Protein AF-A0A538M9L5-F1 (afdb_monomer)

Mean predicted aligned error: 13.74 Å

Structure (mmCIF, N/CA/C/O backbone):
data_AF-A0A538M9L5-F1
#
_entry.id   AF-A0A538M9L5-F1
#
loop_
_atom_site.group_PDB
_atom_site.id
_atom_site.type_symbol
_atom_site.label_atom_id
_atom_site.label_alt_id
_atom_site.label_comp_id
_atom_site.label_asym_id
_atom_site.label_entity_id
_atom_site.label_seq_id
_atom_site.pdbx_PDB_ins_code
_atom_site.Cartn_x
_atom_site.Cartn_y
_atom_site.Cartn_z
_atom_site.occupancy
_atom_site.B_iso_or_equiv
_atom_site.auth_seq_id
_atom_site.auth_comp_id
_atom_site.auth_asym_id
_atom_site.auth_atom_id
_atom_site.pdbx_PDB_model_num
ATOM 1 N N . MET A 1 1 ? -59.621 39.562 -55.443 1.00 39.91 1 MET A 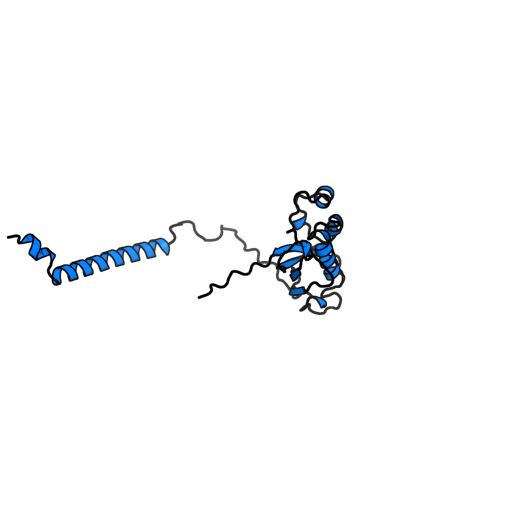N 1
ATOM 2 C CA . MET A 1 1 ? -58.432 39.879 -54.616 1.00 39.91 1 MET A CA 1
ATOM 3 C C . MET A 1 1 ? -58.690 39.342 -53.213 1.00 39.91 1 MET A C 1
ATOM 5 O O . MET A 1 1 ? -59.770 39.562 -52.684 1.00 39.91 1 MET A O 1
ATOM 9 N N . ASN A 1 2 ? -57.783 38.500 -52.718 1.00 43.22 2 ASN A N 1
ATOM 10 C CA . ASN A 1 2 ? -58.066 37.367 -51.827 1.00 43.22 2 ASN A CA 1
ATOM 11 C C . ASN A 1 2 ? -58.329 37.750 -50.356 1.00 43.22 2 ASN A C 1
ATOM 13 O O . ASN A 1 2 ? -57.394 37.978 -49.594 1.00 43.22 2 ASN A O 1
ATOM 17 N N . SER A 1 3 ? -59.592 37.694 -49.928 1.00 52.56 3 SER A N 1
ATOM 18 C CA . SER A 1 3 ? -60.051 37.888 -48.537 1.00 52.56 3 SER A CA 1
ATOM 19 C C . SER A 1 3 ? -59.515 36.849 -47.536 1.00 52.56 3 SER A C 1
ATOM 21 O O . SER A 1 3 ? -59.530 37.084 -46.331 1.00 52.56 3 SER A O 1
ATOM 23 N N . ILE A 1 4 ? -58.978 35.728 -48.025 1.00 50.16 4 ILE A N 1
ATOM 24 C CA . ILE A 1 4 ? -58.345 34.679 -47.209 1.00 50.16 4 ILE A CA 1
ATOM 25 C C . ILE A 1 4 ? -56.914 35.079 -46.791 1.00 50.16 4 ILE A C 1
ATOM 27 O O . ILE A 1 4 ? -56.458 34.706 -45.714 1.00 50.16 4 ILE A O 1
ATOM 31 N N . GLN A 1 5 ? -56.215 35.901 -47.586 1.00 46.88 5 GLN A N 1
ATOM 32 C CA . GLN A 1 5 ? -54.841 36.335 -47.282 1.00 46.88 5 GLN A CA 1
ATOM 33 C C . GLN A 1 5 ? -54.796 37.460 -46.231 1.00 46.88 5 GLN A C 1
ATOM 35 O O . GLN A 1 5 ? -53.840 37.545 -45.467 1.00 46.88 5 GLN A O 1
ATOM 40 N N . THR A 1 6 ? -55.853 38.273 -46.119 1.00 49.53 6 THR A N 1
ATOM 41 C CA . THR A 1 6 ? -55.953 39.365 -45.129 1.00 49.53 6 THR A CA 1
ATOM 42 C C . THR A 1 6 ? -56.366 38.879 -43.731 1.00 49.53 6 THR A C 1
ATOM 44 O O . THR A 1 6 ? -56.052 39.527 -42.734 1.00 49.53 6 THR A O 1
ATOM 47 N N . ALA A 1 7 ? -57.021 37.716 -43.621 1.00 52.19 7 ALA A N 1
ATOM 48 C CA . ALA A 1 7 ? -57.392 37.125 -42.330 1.00 52.19 7 ALA A CA 1
ATOM 49 C C . ALA A 1 7 ? -56.182 36.542 -41.567 1.00 52.19 7 ALA A C 1
ATOM 51 O O . ALA A 1 7 ? -56.168 36.542 -40.336 1.00 52.19 7 ALA A O 1
ATOM 52 N N . LEU A 1 8 ? -55.145 36.104 -42.291 1.00 51.25 8 LEU A N 1
ATOM 53 C CA . LEU A 1 8 ? -53.973 35.409 -41.744 1.00 51.25 8 LEU A CA 1
ATOM 54 C C . LEU A 1 8 ? -52.825 36.341 -41.306 1.00 51.25 8 LEU A C 1
ATOM 56 O O . LEU A 1 8 ? -51.879 35.870 -40.684 1.00 51.25 8 LEU A O 1
ATOM 60 N N . SER A 1 9 ? -52.897 37.653 -41.574 1.00 55.31 9 SER A N 1
ATOM 61 C CA . SER A 1 9 ? -51.816 38.609 -41.259 1.00 55.31 9 SER A CA 1
ATOM 62 C C . SER A 1 9 ? -52.185 39.682 -40.223 1.00 55.31 9 SER A C 1
ATOM 64 O O . SER A 1 9 ? -51.473 40.678 -40.084 1.00 55.31 9 SER A O 1
ATOM 66 N N . SER A 1 10 ? -53.294 39.531 -39.488 1.00 54.88 10 SER A N 1
ATOM 67 C CA . SER A 1 10 ? -53.697 40.526 -38.483 1.00 54.88 10 SER A CA 1
ATOM 68 C C . SER A 1 10 ? -52.956 40.337 -37.149 1.00 54.88 10 SER A C 1
ATOM 70 O O . SER A 1 10 ? -52.813 39.224 -36.641 1.00 54.88 10 SER A O 1
ATOM 72 N N . ALA A 1 11 ? -52.531 41.438 -36.518 1.00 53.69 11 ALA A N 1
ATOM 73 C CA . ALA A 1 11 ? -51.832 41.413 -35.224 1.00 53.69 11 ALA A CA 1
ATOM 74 C C . ALA A 1 11 ? -52.648 40.741 -34.098 1.00 53.69 11 ALA A C 1
ATOM 76 O O . ALA A 1 11 ? -52.085 40.198 -33.147 1.00 53.69 11 ALA A O 1
ATOM 77 N N . ARG A 1 12 ? -53.983 40.746 -34.212 1.00 55.09 12 ARG A N 1
ATOM 78 C CA . ARG A 1 12 ? -54.888 40.051 -33.284 1.00 55.09 12 ARG A CA 1
ATOM 79 C C . ARG A 1 12 ? -54.869 38.537 -33.504 1.00 55.09 12 ARG A C 1
ATOM 81 O O . ARG A 1 12 ? -54.823 37.801 -32.525 1.00 55.09 12 ARG A O 1
ATOM 88 N N . PHE A 1 13 ? -54.816 38.080 -34.756 1.00 56.75 13 PHE A N 1
ATOM 89 C CA . PHE A 1 13 ? -54.683 36.660 -35.086 1.00 56.75 13 PHE A CA 1
ATOM 90 C C . PHE A 1 13 ? -53.323 36.098 -34.642 1.00 56.75 13 PHE A C 1
ATOM 92 O O . PHE A 1 13 ? -53.292 35.055 -33.995 1.00 56.75 13 PHE A O 1
ATOM 99 N N . ASN A 1 14 ? -52.221 36.835 -34.841 1.00 53.56 14 ASN A N 1
ATOM 100 C CA . ASN A 1 14 ? -50.903 36.437 -34.321 1.00 53.56 14 ASN A CA 1
ATOM 101 C C . ASN A 1 14 ? -50.851 36.378 -32.784 1.00 53.56 14 ASN A C 1
ATOM 103 O O . ASN A 1 14 ? -50.217 35.481 -32.238 1.00 53.56 14 ASN A O 1
ATOM 107 N N . ARG A 1 15 ? -51.540 37.278 -32.063 1.00 58.50 15 ARG A N 1
ATOM 108 C CA . ARG A 1 15 ? -51.641 37.200 -30.590 1.00 58.50 15 ARG A CA 1
ATOM 109 C C . ARG A 1 15 ? -52.462 36.003 -30.114 1.00 58.50 15 ARG A C 1
ATOM 111 O O . ARG A 1 15 ? -52.088 35.388 -29.121 1.00 58.50 15 ARG A O 1
ATOM 118 N N . ILE A 1 16 ? -53.543 35.657 -30.811 1.00 63.34 16 ILE A N 1
ATOM 119 C CA . ILE A 1 16 ? -54.356 34.476 -30.483 1.00 63.34 16 ILE A CA 1
ATOM 120 C C . ILE A 1 16 ? -53.581 33.190 -30.797 1.00 63.34 16 ILE A C 1
ATOM 122 O O . ILE A 1 16 ? -53.568 32.283 -29.972 1.00 63.34 16 ILE A O 1
ATOM 126 N N . MET A 1 17 ? -52.875 33.131 -31.930 1.00 61.00 17 MET A N 1
ATOM 127 C CA . MET A 1 17 ? -52.011 32.000 -32.287 1.00 61.00 17 MET A CA 1
ATOM 128 C C . MET A 1 17 ? -50.839 31.835 -31.312 1.00 61.00 17 MET A C 1
ATOM 130 O O . MET A 1 17 ? -50.558 30.715 -30.895 1.00 61.00 17 MET A O 1
ATOM 134 N N . LEU A 1 18 ? -50.210 32.930 -30.868 1.00 64.12 18 LEU A N 1
ATOM 135 C CA . LEU A 1 18 ? -49.209 32.891 -29.795 1.00 64.12 18 LEU A CA 1
ATOM 136 C C . LEU A 1 18 ? -49.814 32.425 -28.465 1.00 64.12 18 LEU A C 1
ATOM 138 O O . LEU A 1 18 ? -49.217 31.591 -27.793 1.00 64.12 18 LEU A O 1
ATOM 142 N N . GLY A 1 19 ? -51.003 32.912 -28.098 1.00 58.97 19 GLY A N 1
ATOM 143 C CA . GLY A 1 19 ? -51.693 32.497 -26.873 1.00 58.97 19 GLY A CA 1
ATOM 144 C C . GLY A 1 19 ? -52.049 31.008 -26.867 1.00 58.97 19 GLY A C 1
ATOM 145 O O . GLY A 1 19 ? -51.786 30.316 -25.884 1.00 58.97 19 GLY A O 1
ATOM 146 N N . LEU A 1 20 ? -52.578 30.494 -27.981 1.00 66.69 20 LEU A N 1
ATOM 147 C CA . LEU A 1 20 ? -52.865 29.068 -28.160 1.00 66.69 20 LEU A CA 1
ATOM 148 C C . LEU A 1 20 ? -51.581 28.231 -28.171 1.00 66.69 20 LEU A C 1
ATOM 150 O O . LEU A 1 20 ? -51.532 27.191 -27.520 1.00 66.69 20 LEU A O 1
ATOM 154 N N . GLY A 1 21 ? -50.527 28.705 -28.841 1.00 62.81 21 GLY A N 1
ATOM 155 C CA . GLY A 1 21 ? -49.216 28.056 -28.843 1.00 62.81 21 GLY A CA 1
ATOM 156 C C . GLY A 1 21 ? -48.620 27.928 -27.439 1.00 62.81 21 GLY A C 1
ATOM 157 O O . GLY A 1 21 ? -48.196 26.841 -27.056 1.00 62.81 21 GLY A O 1
ATOM 158 N N . VAL A 1 22 ? -48.653 28.999 -26.637 1.00 69.25 22 VAL A N 1
ATOM 159 C CA . VAL A 1 22 ? -48.179 28.982 -25.240 1.00 69.25 22 VAL A CA 1
ATOM 160 C C . VAL A 1 22 ? -49.005 28.024 -24.381 1.00 69.25 22 VAL A C 1
ATOM 162 O O . VAL A 1 22 ? -48.431 27.287 -23.584 1.00 69.25 22 VAL A O 1
ATOM 165 N N . LEU A 1 23 ? -50.328 27.974 -24.564 1.00 73.38 23 LEU A N 1
ATOM 166 C CA . LEU A 1 23 ? -51.198 27.045 -23.834 1.00 73.38 23 LEU A CA 1
ATOM 167 C C . LEU A 1 23 ? -50.888 25.577 -24.151 1.00 73.38 23 LEU A C 1
ATOM 169 O O . LEU A 1 23 ? -50.768 24.766 -23.234 1.00 73.38 23 LEU A O 1
ATOM 173 N N . VAL A 1 24 ? -50.716 25.238 -25.432 1.00 76.81 24 VAL A N 1
ATOM 174 C CA . VAL A 1 24 ? -50.370 23.870 -25.854 1.00 76.81 24 VAL A CA 1
ATOM 175 C C . VAL A 1 24 ? -48.986 23.477 -25.336 1.00 76.81 24 VAL A C 1
ATOM 177 O O . VAL A 1 24 ? -48.808 22.361 -24.850 1.00 76.81 24 VAL A O 1
ATOM 180 N N . LEU A 1 25 ? -48.017 24.394 -25.376 1.00 74.88 25 LEU A N 1
ATOM 181 C CA . LEU A 1 25 ? -46.660 24.146 -24.888 1.00 74.88 25 LEU A CA 1
ATOM 182 C C . LEU A 1 25 ? -46.635 24.005 -23.357 1.00 74.88 25 LEU A C 1
ATOM 184 O O . LEU A 1 25 ? -45.977 23.103 -22.848 1.00 74.88 25 LEU A O 1
ATOM 188 N N . ALA A 1 26 ? -47.407 24.811 -22.623 1.00 70.44 26 ALA A N 1
ATOM 189 C CA . ALA A 1 26 ? -47.550 24.690 -21.172 1.00 70.44 26 ALA A CA 1
ATOM 190 C C . ALA A 1 26 ? -48.230 23.374 -20.766 1.00 70.44 26 ALA A C 1
ATOM 192 O O . ALA A 1 26 ? -47.758 22.706 -19.848 1.00 70.44 26 ALA A O 1
ATOM 193 N N . ALA A 1 27 ? -49.284 22.956 -21.473 1.00 70.06 27 ALA A N 1
ATOM 194 C CA . ALA A 1 27 ? -49.922 21.659 -21.247 1.00 70.06 27 ALA A CA 1
ATOM 195 C C . ALA A 1 27 ? -48.961 20.499 -21.566 1.00 70.06 27 ALA A C 1
ATOM 197 O O . ALA A 1 27 ? -48.813 19.578 -20.764 1.00 70.06 27 ALA A O 1
ATOM 198 N N . GLY A 1 28 ? -48.238 20.574 -22.688 1.00 70.88 28 GLY A N 1
ATOM 199 C CA . GLY A 1 28 ? -47.202 19.608 -23.057 1.00 70.88 28 GLY A CA 1
ATOM 200 C C . GLY A 1 28 ? -46.084 19.517 -22.014 1.00 70.88 28 GLY A C 1
ATOM 201 O O . GLY A 1 28 ? -45.773 18.427 -21.542 1.00 70.88 28 GLY A O 1
ATOM 202 N N . ALA A 1 29 ? -45.539 20.651 -21.576 1.00 69.31 29 ALA A N 1
ATOM 203 C CA . ALA A 1 29 ? -44.516 20.710 -20.536 1.00 69.31 29 ALA A CA 1
ATOM 204 C C . ALA A 1 29 ? -45.029 20.172 -19.192 1.00 69.31 29 ALA A C 1
ATOM 206 O O . ALA A 1 29 ? -44.323 19.409 -18.542 1.00 69.31 29 ALA A O 1
ATOM 207 N N . LEU A 1 30 ? -46.267 20.490 -18.799 1.00 67.12 30 LEU A N 1
ATOM 208 C CA . LEU A 1 30 ? -46.865 19.972 -17.569 1.00 67.12 30 LEU A CA 1
ATOM 209 C C . LEU A 1 30 ? -47.046 18.450 -17.634 1.00 67.12 30 LEU A C 1
ATOM 211 O O . LEU A 1 30 ? -46.687 17.756 -16.688 1.00 67.12 30 LEU A O 1
ATOM 215 N N . THR A 1 31 ? -47.532 17.909 -18.757 1.00 66.31 31 THR A N 1
ATOM 216 C CA . THR A 1 31 ? -47.649 16.448 -18.935 1.00 66.31 31 THR A CA 1
ATOM 217 C C . THR A 1 31 ? -46.290 15.750 -18.944 1.00 66.31 31 THR A C 1
ATOM 219 O O . THR A 1 31 ? -46.159 14.672 -18.366 1.00 66.31 31 THR A O 1
ATOM 222 N N . LEU A 1 32 ? -45.264 16.366 -19.539 1.00 67.25 32 LEU A N 1
ATOM 223 C CA . LEU A 1 32 ? -43.899 15.846 -19.545 1.00 67.25 32 LEU A CA 1
ATOM 224 C C . LEU A 1 32 ? -43.277 15.881 -18.140 1.00 67.25 32 LEU A C 1
ATOM 226 O O . LEU A 1 32 ? -42.695 14.887 -17.718 1.00 67.25 32 LEU A O 1
ATOM 230 N N . ILE A 1 33 ? -43.451 16.976 -17.391 1.00 64.44 33 ILE A N 1
ATOM 231 C CA . ILE A 1 33 ? -43.005 17.088 -15.994 1.00 64.44 33 ILE A CA 1
ATOM 232 C C . ILE A 1 33 ? -43.711 16.040 -15.132 1.00 64.44 33 ILE A C 1
ATOM 234 O O . ILE A 1 33 ? -43.046 15.347 -14.372 1.00 64.44 33 ILE A O 1
ATOM 238 N N . LEU A 1 34 ? -45.025 15.857 -15.286 1.00 64.94 34 LEU A N 1
ATOM 239 C CA . LEU A 1 34 ? -45.774 14.844 -14.538 1.00 64.94 34 LEU A CA 1
ATOM 240 C C . LEU A 1 34 ? -45.336 13.410 -14.890 1.00 64.94 34 LEU A C 1
ATOM 242 O O . LEU A 1 34 ? -45.284 12.573 -13.996 1.00 64.94 34 LEU A O 1
ATOM 246 N N . LYS A 1 35 ? -44.953 13.127 -16.145 1.00 63.69 35 LYS A N 1
ATOM 247 C CA . LYS A 1 35 ? -44.413 11.815 -16.558 1.00 63.69 35 LYS A CA 1
ATOM 248 C C . LYS A 1 35 ? -42.962 11.561 -16.140 1.00 63.69 35 LYS A C 1
ATOM 250 O O . LYS A 1 35 ? -42.593 10.408 -15.959 1.00 63.69 35 LYS A O 1
ATOM 255 N N . ILE A 1 36 ? -42.127 12.597 -16.056 1.00 62.34 36 ILE A N 1
ATOM 256 C CA . ILE A 1 36 ? -40.709 12.459 -15.678 1.00 62.34 36 ILE A CA 1
ATOM 257 C C . ILE A 1 36 ? -40.546 12.489 -14.153 1.00 62.34 36 ILE A C 1
ATOM 259 O O . ILE A 1 36 ? -39.724 11.754 -13.616 1.00 62.34 36 ILE A O 1
ATOM 263 N N . ALA A 1 37 ? -41.329 13.309 -13.445 1.00 59.69 37 ALA A N 1
ATOM 264 C CA . ALA A 1 37 ? -41.317 13.372 -11.983 1.00 59.69 37 ALA A CA 1
ATOM 265 C C . ALA A 1 37 ? -42.142 12.243 -11.340 1.00 59.69 37 ALA A C 1
ATOM 267 O O . ALA A 1 37 ? -41.795 11.767 -10.262 1.00 59.69 37 ALA A O 1
ATOM 268 N N . GLY A 1 38 ? -43.213 11.792 -12.001 1.00 54.09 38 GLY A N 1
ATOM 269 C CA . GLY A 1 38 ? -43.954 10.591 -11.630 1.00 54.09 38 GLY A CA 1
ATOM 270 C C . GLY A 1 38 ? -43.363 9.377 -12.333 1.00 54.09 38 GLY A C 1
ATOM 271 O O . GLY A 1 38 ? -43.852 8.991 -13.391 1.00 54.09 38 GLY A O 1
ATOM 272 N N . GLY A 1 39 ? -42.293 8.805 -11.773 1.00 50.72 39 GLY A N 1
ATOM 273 C CA . GLY A 1 39 ? -41.717 7.551 -12.263 1.00 50.72 39 GLY A CA 1
ATOM 274 C C . GLY A 1 39 ? -42.812 6.507 -12.511 1.00 50.72 39 GLY A C 1
ATOM 275 O O . GLY A 1 39 ? -43.626 6.234 -11.636 1.00 50.72 39 GLY A O 1
ATOM 276 N N . ASN A 1 40 ? -42.853 5.950 -13.722 1.00 54.97 40 ASN A N 1
ATOM 277 C CA . ASN A 1 40 ? -43.876 4.995 -14.167 1.00 54.97 40 ASN A CA 1
ATOM 278 C C . ASN A 1 40 ? -43.608 3.554 -13.684 1.00 54.97 40 ASN A C 1
ATOM 280 O O . ASN A 1 40 ? -44.126 2.592 -14.251 1.00 54.97 40 ASN A O 1
ATOM 284 N N . ASP A 1 41 ? -42.812 3.399 -12.634 1.00 56.44 41 ASP A N 1
ATOM 285 C CA . ASP A 1 41 ? -42.559 2.106 -12.025 1.00 56.44 41 ASP A CA 1
ATOM 286 C C . ASP A 1 41 ? -43.530 1.947 -10.854 1.00 56.44 41 ASP A C 1
ATOM 288 O O . ASP A 1 41 ? -43.290 2.407 -9.743 1.00 56.44 41 ASP A O 1
ATOM 292 N N . ASN A 1 42 ? -44.647 1.257 -11.105 1.00 54.03 42 ASN A N 1
ATOM 293 C CA . ASN A 1 42 ? -45.576 0.775 -10.069 1.00 54.03 42 ASN A CA 1
ATOM 294 C C . ASN A 1 42 ? -44.959 -0.331 -9.188 1.00 54.03 42 ASN A C 1
ATOM 296 O O . ASN A 1 42 ? -45.672 -1.060 -8.499 1.00 54.03 42 ASN A O 1
ATOM 300 N N . THR A 1 43 ? -43.641 -0.510 -9.233 1.00 55.47 43 THR A N 1
ATOM 301 C CA . THR A 1 43 ? -42.931 -1.323 -8.261 1.00 55.47 43 THR A CA 1
ATOM 302 C C . THR A 1 43 ? -42.704 -0.451 -7.044 1.00 55.47 43 THR A C 1
ATOM 304 O O . THR A 1 43 ? -41.955 0.523 -7.114 1.00 55.47 43 THR A O 1
ATOM 307 N N . ASP A 1 44 ? -43.351 -0.802 -5.938 1.00 53.31 44 ASP A N 1
ATOM 308 C CA . ASP A 1 44 ? -42.969 -0.330 -4.615 1.00 53.31 44 ASP A CA 1
ATOM 309 C C . ASP A 1 44 ? -41.432 -0.298 -4.513 1.00 53.31 44 ASP A C 1
ATOM 311 O O . ASP A 1 44 ? -40.782 -1.340 -4.475 1.00 53.31 44 ASP A O 1
ATOM 315 N N . VAL A 1 45 ? -40.836 0.898 -4.446 1.00 56.00 45 VAL A N 1
ATOM 316 C CA . VAL A 1 45 ? -39.423 1.088 -4.051 1.00 56.00 45 VAL A CA 1
ATOM 317 C C . VAL A 1 45 ? -39.215 0.802 -2.562 1.00 56.00 45 VAL A C 1
ATOM 319 O O . VAL A 1 45 ? -38.137 1.031 -2.011 1.00 56.00 45 VAL A O 1
ATOM 322 N N . ASN A 1 46 ? -40.248 0.282 -1.898 1.00 65.00 46 ASN A N 1
ATOM 323 C CA . ASN A 1 46 ? -40.117 -0.275 -0.576 1.00 65.00 46 ASN A CA 1
ATOM 324 C C . ASN A 1 46 ? -39.151 -1.463 -0.637 1.00 65.00 46 ASN A C 1
ATOM 326 O O . ASN A 1 46 ? -39.303 -2.349 -1.483 1.00 65.00 46 ASN A O 1
ATOM 330 N N . PRO A 1 47 ? -38.149 -1.496 0.256 1.00 66.06 47 PRO A N 1
ATOM 331 C CA . PRO A 1 47 ? -37.294 -2.657 0.392 1.00 66.06 47 PRO A CA 1
ATOM 332 C C . PRO A 1 47 ? -38.148 -3.915 0.551 1.00 66.06 47 PRO A C 1
ATOM 334 O O . PRO A 1 47 ? -39.172 -3.879 1.238 1.00 66.06 47 PRO A O 1
ATOM 337 N N . SER A 1 48 ? -37.725 -5.019 -0.070 1.00 73.69 48 SER A N 1
ATOM 338 C CA . SER A 1 48 ? -38.442 -6.292 0.015 1.00 73.69 48 SER A CA 1
ATOM 339 C C . SER A 1 48 ? -38.830 -6.598 1.466 1.00 73.69 48 SER A C 1
ATOM 341 O O . SER A 1 48 ? -37.992 -6.406 2.353 1.00 73.69 48 SER A O 1
ATOM 343 N N . PRO A 1 49 ? -40.053 -7.086 1.743 1.00 70.06 49 PRO A N 1
ATOM 344 C CA . PRO A 1 49 ? -40.436 -7.511 3.085 1.00 70.06 49 PRO A CA 1
ATOM 345 C C . PRO A 1 49 ? -39.364 -8.436 3.685 1.00 70.06 49 PRO A C 1
ATOM 347 O O . PRO A 1 49 ? -39.032 -9.466 3.102 1.00 70.06 49 PRO A O 1
ATOM 350 N N . GLY A 1 50 ? -38.774 -8.033 4.816 1.00 72.12 50 GLY A N 1
ATOM 351 C CA . GLY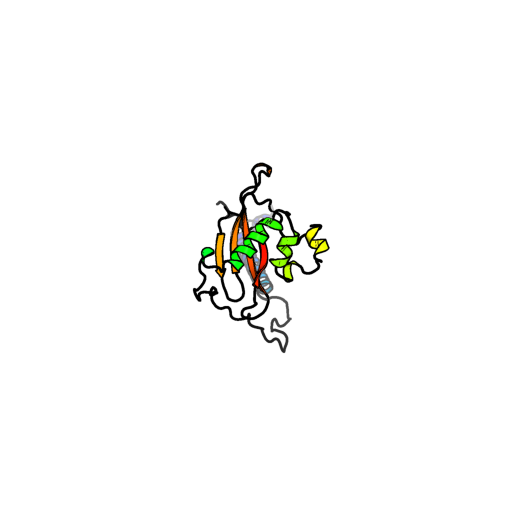 A 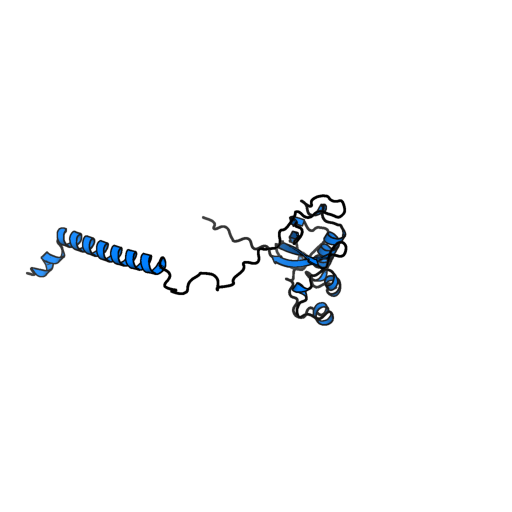1 50 ? -37.630 -8.723 5.432 1.00 72.12 50 GLY A CA 1
ATOM 352 C C . GLY A 1 50 ? -36.248 -8.134 5.115 1.00 72.12 50 GLY A C 1
ATOM 353 O O . GLY A 1 50 ? -35.248 -8.655 5.609 1.00 72.12 50 GLY A O 1
ATOM 354 N N . PHE A 1 51 ? -36.158 -7.043 4.348 1.00 74.81 51 PHE A N 1
ATOM 355 C CA . PHE A 1 51 ? -34.927 -6.269 4.213 1.00 74.81 51 PHE A CA 1
ATOM 356 C C . PHE A 1 51 ? -34.558 -5.652 5.561 1.00 74.81 51 PHE A C 1
ATOM 358 O O . PHE A 1 51 ? -35.197 -4.720 6.050 1.00 74.81 51 PHE A O 1
ATOM 365 N N . VAL A 1 52 ? -33.492 -6.177 6.153 1.00 74.56 52 VAL A N 1
ATOM 366 C CA . VAL A 1 52 ? -32.839 -5.575 7.308 1.00 74.56 52 VAL A CA 1
ATOM 367 C C . VAL A 1 52 ? -31.577 -4.895 6.781 1.00 74.56 52 VAL A C 1
ATOM 369 O O . VAL A 1 52 ? -30.663 -5.605 6.354 1.00 74.56 52 VAL A O 1
ATOM 372 N N . PRO A 1 53 ? -31.497 -3.550 6.763 1.00 69.19 53 PRO A N 1
ATOM 373 C CA . PRO A 1 53 ? -30.282 -2.876 6.337 1.00 69.19 53 PRO A CA 1
ATOM 374 C C . PRO A 1 53 ? -29.143 -3.279 7.272 1.00 69.19 53 PRO A C 1
ATOM 376 O O . PRO A 1 53 ? -29.144 -2.964 8.463 1.00 69.19 53 PRO A O 1
ATOM 379 N N . THR A 1 54 ? -28.148 -3.979 6.738 1.00 68.88 54 THR A N 1
ATOM 380 C CA . THR A 1 54 ? -26.892 -4.187 7.451 1.00 68.88 54 THR A CA 1
ATOM 381 C C . THR A 1 54 ? -26.133 -2.874 7.433 1.00 68.88 54 THR A C 1
ATOM 383 O O . THR A 1 54 ? -25.554 -2.499 6.411 1.00 68.88 54 THR A O 1
ATOM 386 N N . LEU A 1 55 ? -26.168 -2.156 8.556 1.00 72.44 55 LEU A N 1
ATOM 387 C CA . LEU A 1 55 ? -25.363 -0.953 8.720 1.00 72.44 55 LEU A CA 1
ATOM 388 C C . LEU A 1 55 ? -23.879 -1.308 8.539 1.00 72.44 55 LEU A C 1
ATOM 390 O O . LEU A 1 55 ? -23.446 -2.373 8.998 1.00 72.44 55 LEU A O 1
ATOM 394 N N . PRO A 1 56 ? -23.091 -0.435 7.887 1.00 69.75 56 PRO A N 1
ATOM 395 C CA . PRO A 1 56 ? -21.656 -0.639 7.793 1.00 69.75 56 PRO A CA 1
ATOM 396 C C . PRO A 1 56 ? -21.067 -0.755 9.199 1.00 69.75 56 PRO A C 1
ATOM 398 O O . PRO A 1 56 ? -21.537 -0.125 10.152 1.00 69.75 56 PRO A O 1
ATOM 401 N N . GLN A 1 57 ? -20.032 -1.583 9.339 1.00 76.44 57 GLN A N 1
ATOM 402 C CA . GLN A 1 57 ? -19.344 -1.709 10.617 1.00 76.44 57 GLN A CA 1
ATOM 403 C C . GLN A 1 57 ? -18.825 -0.342 11.054 1.00 76.44 57 GLN A C 1
ATOM 405 O O . GLN A 1 57 ? -18.123 0.333 10.303 1.00 76.44 57 GLN A O 1
ATOM 410 N N . LYS A 1 58 ? -19.159 0.048 12.287 1.00 84.38 58 LYS A N 1
ATOM 411 C CA . LYS A 1 58 ? -18.690 1.300 12.871 1.00 84.38 58 LYS A CA 1
ATOM 412 C C . LYS A 1 58 ? -17.162 1.320 12.878 1.00 84.38 58 LYS A C 1
ATOM 414 O O . LYS A 1 58 ? -16.535 0.440 13.465 1.00 84.38 58 LYS A O 1
ATOM 419 N N . THR A 1 59 ? -16.584 2.332 12.249 1.00 89.06 59 THR A N 1
ATOM 420 C CA . THR A 1 59 ? -15.147 2.587 12.263 1.00 89.06 59 THR A CA 1
ATOM 421 C C . THR A 1 59 ? -14.758 3.415 13.482 1.00 89.06 59 THR A C 1
ATOM 423 O O . THR A 1 59 ? -15.533 4.232 13.990 1.00 89.06 5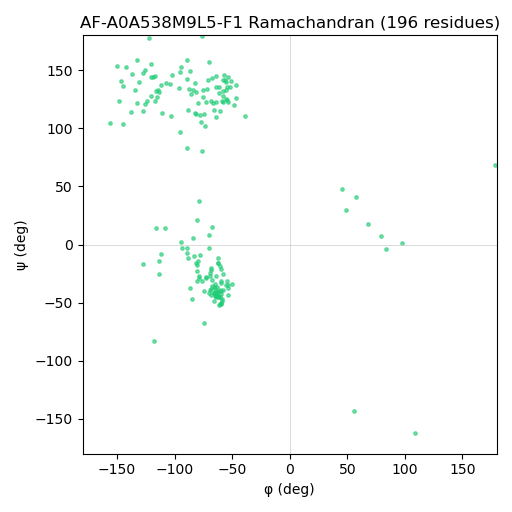9 THR A O 1
ATOM 426 N N . THR A 1 60 ? -13.541 3.209 13.976 1.00 93.69 60 THR A N 1
ATOM 427 C CA . THR A 1 60 ? -12.905 4.098 14.957 1.00 93.69 60 THR A CA 1
ATOM 428 C C . THR A 1 60 ? -11.599 4.644 14.390 1.00 93.69 60 THR A C 1
ATOM 430 O O . THR A 1 60 ? -11.015 4.006 13.516 1.00 93.69 60 THR A O 1
ATOM 433 N N . PRO A 1 61 ? -11.114 5.813 14.849 1.00 96.44 61 PRO A N 1
ATOM 434 C CA . PRO A 1 61 ? -9.804 6.307 14.440 1.00 96.44 61 PRO A CA 1
ATOM 435 C C . PRO A 1 61 ? -8.715 5.271 14.725 1.00 96.44 61 PRO A C 1
ATOM 437 O O . PRO A 1 61 ? -8.661 4.714 15.829 1.00 96.44 61 PRO A O 1
ATOM 440 N N . LEU A 1 62 ? -7.845 5.023 13.745 1.00 95.88 62 LEU A N 1
ATOM 441 C CA . LEU A 1 62 ? -6.753 4.072 13.911 1.00 95.88 62 LEU A CA 1
ATOM 442 C C . LEU A 1 62 ? -5.788 4.556 14.995 1.00 95.88 62 LEU A C 1
ATOM 444 O O . LEU A 1 62 ? -5.381 5.719 15.007 1.00 95.88 62 LEU A O 1
ATOM 448 N N . LYS A 1 63 ? -5.373 3.643 15.872 1.00 95.69 63 LYS A N 1
ATOM 449 C CA . LYS A 1 63 ? -4.264 3.852 16.803 1.00 95.69 63 LYS A CA 1
ATOM 450 C C . LYS A 1 63 ? -3.099 2.950 16.423 1.00 95.69 63 L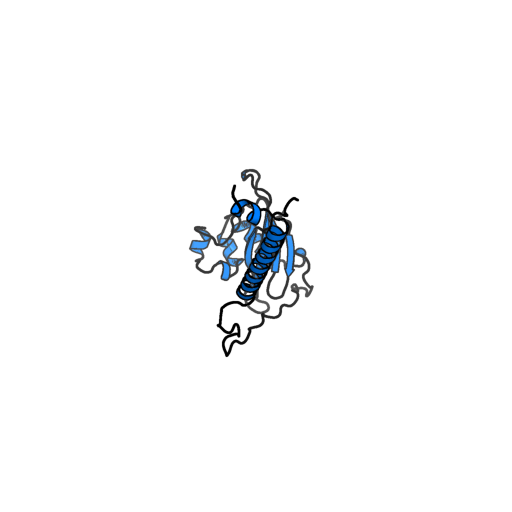YS A C 1
ATOM 452 O O . LYS A 1 63 ? -3.316 1.785 16.102 1.00 95.69 63 LYS A O 1
ATOM 457 N N . ASN A 1 64 ? -1.888 3.490 16.468 1.00 94.81 64 ASN A N 1
ATOM 458 C CA . ASN A 1 64 ? -0.668 2.716 16.252 1.00 94.81 64 ASN A CA 1
ATOM 459 C C . ASN A 1 64 ? -0.317 1.861 17.487 1.00 94.81 64 ASN A C 1
ATOM 461 O O . ASN A 1 64 ? -1.005 1.916 18.515 1.00 94.81 64 ASN A O 1
ATOM 465 N N . SER A 1 65 ? 0.776 1.099 17.426 1.00 92.81 65 SER A N 1
ATOM 466 C CA . SER A 1 65 ? 1.214 0.214 18.515 1.00 92.81 65 SER A CA 1
ATOM 467 C C . SER A 1 65 ? 1.553 0.942 19.823 1.00 92.81 65 SER A C 1
ATOM 469 O O . SER A 1 65 ? 1.661 0.304 20.867 1.00 92.81 65 SER A O 1
ATOM 471 N N . GLN A 1 66 ? 1.734 2.264 19.779 1.00 94.44 66 GLN A N 1
ATOM 472 C CA . GLN A 1 66 ? 1.986 3.125 20.938 1.00 94.44 66 GLN A CA 1
ATOM 473 C C . GLN A 1 66 ? 0.697 3.760 21.490 1.00 94.44 66 GLN A C 1
ATOM 475 O O . GLN A 1 66 ? 0.747 4.549 22.429 1.00 94.44 66 GLN A O 1
ATOM 480 N N . GLY A 1 67 ? -0.466 3.447 20.910 1.00 94.69 67 GLY A N 1
ATOM 481 C CA . GLY A 1 67 ? -1.758 4.006 21.309 1.00 94.69 67 GLY A CA 1
ATOM 482 C C . GLY A 1 67 ? -2.035 5.415 20.774 1.00 94.69 67 GLY A C 1
ATOM 483 O O . GLY A 1 67 ? -3.054 6.008 21.142 1.00 94.69 67 GLY A O 1
ATOM 484 N N . ILE A 1 68 ? -1.174 5.945 19.899 1.00 96.25 68 ILE A N 1
ATOM 485 C CA . ILE A 1 68 ? -1.327 7.271 19.292 1.00 96.25 68 ILE A CA 1
ATOM 486 C C . ILE A 1 68 ? -2.306 7.171 18.124 1.00 96.25 68 ILE A C 1
ATOM 488 O O . ILE A 1 68 ? -2.161 6.304 17.263 1.00 96.25 68 ILE A O 1
ATOM 492 N N . THR A 1 69 ? -3.285 8.077 18.075 1.00 97.50 69 THR A N 1
ATOM 493 C CA . THR A 1 69 ? -4.181 8.198 16.920 1.00 97.50 69 THR A CA 1
ATOM 494 C C . THR A 1 69 ? -3.391 8.621 15.686 1.00 97.50 69 THR A C 1
ATOM 496 O O . THR A 1 69 ? -2.766 9.682 15.686 1.00 97.50 69 THR A O 1
ATOM 499 N N . VAL A 1 70 ? -3.455 7.812 14.633 1.00 97.56 70 VAL A N 1
ATOM 500 C CA . VAL A 1 70 ? -2.763 8.059 13.367 1.00 97.56 70 VAL A CA 1
ATOM 501 C C . VAL A 1 70 ? -3.461 9.191 12.617 1.00 97.56 70 VAL A C 1
ATOM 503 O O . VAL A 1 70 ? -4.653 9.121 12.330 1.00 97.56 70 VAL A O 1
ATOM 506 N N . ARG A 1 71 ? -2.706 10.241 12.300 1.00 96.81 71 ARG A N 1
ATOM 507 C CA . ARG A 1 71 ? -3.139 11.411 11.518 1.00 96.81 71 ARG A CA 1
ATOM 508 C C . ARG A 1 71 ? -2.222 11.713 10.340 1.00 96.81 71 ARG A C 1
ATOM 510 O O . ARG A 1 71 ? -2.605 12.453 9.446 1.00 96.81 71 ARG A O 1
ATOM 517 N N . THR A 1 72 ? -1.012 11.164 10.339 1.00 97.12 72 THR A N 1
ATOM 518 C CA . THR A 1 72 ? -0.055 11.301 9.240 1.00 97.12 72 THR A CA 1
ATOM 519 C C . THR A 1 72 ? 0.532 9.947 8.879 1.00 97.12 72 THR A C 1
ATOM 521 O O . THR A 1 72 ? 0.552 9.027 9.700 1.00 97.12 72 THR A O 1
ATOM 524 N N . PHE A 1 73 ? 1.059 9.832 7.657 1.00 96.44 73 PHE A N 1
ATOM 525 C CA . PHE A 1 73 ? 1.733 8.618 7.200 1.00 96.44 73 PHE A CA 1
ATOM 526 C C . PHE A 1 73 ? 2.849 8.186 8.161 1.00 96.44 73 PHE A C 1
ATOM 528 O O . PHE A 1 73 ? 3.011 6.999 8.431 1.00 96.44 73 PHE A O 1
ATOM 535 N N . GLU A 1 74 ? 3.583 9.138 8.744 1.00 95.88 74 GLU A N 1
ATOM 536 C CA . GLU A 1 74 ? 4.714 8.798 9.605 1.00 95.88 74 GLU A CA 1
ATOM 537 C C . GLU A 1 74 ? 4.340 8.149 10.928 1.00 95.88 74 GLU A C 1
ATOM 539 O O . GLU A 1 74 ? 5.143 7.384 11.467 1.00 95.88 74 GLU A O 1
ATOM 544 N N . GLN A 1 75 ? 3.119 8.392 11.399 1.00 97.50 75 GLN A N 1
ATOM 545 C CA . GLN A 1 75 ? 2.582 7.806 12.623 1.00 97.50 75 GLN A CA 1
ATOM 546 C C . GLN A 1 75 ? 2.112 6.356 12.442 1.00 97.50 75 GLN A C 1
ATOM 548 O O . GLN A 1 75 ? 1.806 5.700 13.441 1.00 97.50 75 GLN A O 1
ATOM 553 N N . LEU A 1 76 ? 2.060 5.849 11.204 1.00 97.19 76 LEU A N 1
ATOM 554 C CA . LEU A 1 76 ? 1.776 4.443 10.929 1.00 97.19 76 LEU A CA 1
ATOM 555 C C . LEU A 1 76 ? 2.867 3.537 11.496 1.00 97.19 76 LEU A C 1
ATOM 557 O O . LEU A 1 76 ? 4.061 3.854 11.443 1.00 97.19 76 LEU A O 1
ATOM 561 N N . ASP A 1 77 ? 2.452 2.356 11.957 1.00 96.62 77 ASP A N 1
ATOM 562 C CA . ASP A 1 77 ? 3.383 1.351 12.450 1.00 96.62 77 ASP A CA 1
ATOM 563 C C . ASP A 1 77 ? 4.430 0.995 11.377 1.00 96.62 77 ASP A C 1
ATOM 565 O O . ASP A 1 77 ? 4.092 0.864 10.191 1.00 96.62 77 ASP A O 1
ATOM 569 N N . PRO A 1 78 ? 5.702 0.766 11.759 1.00 96.44 78 PRO A N 1
ATOM 570 C CA . PRO A 1 78 ? 6.776 0.471 10.809 1.00 96.44 78 PRO A CA 1
ATOM 571 C C . PRO A 1 78 ? 6.462 -0.691 9.859 1.00 96.44 78 PRO A C 1
ATOM 573 O O . PRO A 1 78 ? 6.820 -0.650 8.681 1.00 96.44 78 PRO A O 1
ATOM 576 N N . GLN A 1 79 ? 5.743 -1.710 10.342 1.00 95.50 79 GLN A N 1
ATOM 577 C CA . GLN A 1 79 ? 5.336 -2.851 9.523 1.00 95.50 79 GLN A CA 1
ATOM 578 C C . GLN A 1 79 ? 4.357 -2.454 8.408 1.00 95.50 79 GLN A C 1
ATOM 580 O O . GLN A 1 79 ? 4.448 -2.985 7.302 1.00 95.50 79 GLN A O 1
ATOM 585 N N . VAL A 1 80 ? 3.450 -1.509 8.669 1.00 97.12 80 VAL A N 1
ATOM 586 C CA . VAL A 1 80 ? 2.499 -0.996 7.670 1.00 97.12 80 VAL A CA 1
ATOM 587 C C . VAL A 1 80 ? 3.267 -0.266 6.572 1.00 97.12 80 VAL A C 1
ATOM 589 O O . VAL A 1 80 ? 3.119 -0.589 5.393 1.00 97.12 80 VAL A O 1
ATOM 592 N N . LYS A 1 81 ? 4.180 0.636 6.957 1.00 97.19 81 LYS A N 1
ATOM 593 C CA . LYS A 1 81 ? 5.051 1.357 6.013 1.00 97.19 81 LYS A CA 1
ATOM 594 C C . LYS A 1 81 ? 5.917 0.396 5.187 1.00 97.19 81 LYS A C 1
ATOM 596 O O . LYS A 1 81 ? 6.065 0.580 3.980 1.00 97.19 81 LYS A O 1
ATOM 601 N N . SER A 1 82 ? 6.434 -0.667 5.804 1.00 96.81 82 SER A N 1
ATOM 602 C CA . SER A 1 82 ? 7.204 -1.718 5.124 1.00 96.81 82 SER A CA 1
ATOM 603 C C . SER A 1 82 ? 6.375 -2.496 4.092 1.00 96.81 82 SER A C 1
ATOM 605 O O . SER A 1 82 ? 6.846 -2.744 2.977 1.00 96.81 82 SER A O 1
ATOM 607 N N . ASN A 1 83 ? 5.118 -2.827 4.411 1.00 97.75 83 ASN A N 1
ATOM 608 C CA . ASN A 1 83 ? 4.208 -3.490 3.473 1.00 97.75 83 ASN A CA 1
ATOM 609 C C . ASN A 1 83 ? 3.936 -2.612 2.241 1.00 97.75 83 ASN A C 1
ATOM 611 O O . ASN A 1 83 ? 4.022 -3.097 1.111 1.00 97.75 83 ASN A O 1
ATOM 615 N N . ILE A 1 84 ? 3.689 -1.317 2.460 1.00 97.75 84 ILE A N 1
ATOM 616 C CA . ILE A 1 84 ? 3.464 -0.323 1.399 1.00 97.75 84 ILE A CA 1
ATOM 617 C C . ILE A 1 84 ? 4.694 -0.213 0.495 1.00 97.75 84 ILE A C 1
ATOM 619 O O . ILE A 1 84 ? 4.586 -0.365 -0.723 1.00 97.75 84 ILE A O 1
ATOM 623 N N . ARG A 1 85 ? 5.883 -0.028 1.082 1.00 97.12 85 ARG A N 1
ATOM 624 C CA . ARG A 1 85 ? 7.139 0.043 0.320 1.00 97.12 85 ARG A CA 1
ATOM 625 C C . ARG A 1 85 ? 7.397 -1.235 -0.469 1.00 97.12 85 ARG A C 1
ATOM 627 O O . ARG A 1 85 ? 7.769 -1.162 -1.635 1.00 97.12 85 ARG A O 1
ATOM 634 N N . THR A 1 86 ? 7.159 -2.402 0.130 1.00 97.88 86 THR A N 1
ATOM 635 C CA . THR A 1 86 ? 7.316 -3.693 -0.557 1.00 97.88 86 THR A CA 1
ATOM 636 C C . THR A 1 86 ? 6.391 -3.779 -1.765 1.00 97.88 86 THR A C 1
ATOM 638 O O . THR A 1 86 ? 6.838 -4.173 -2.839 1.00 97.88 86 THR A O 1
ATOM 641 N N . PHE A 1 87 ? 5.126 -3.384 -1.626 1.00 97.88 87 PHE A N 1
ATOM 642 C CA . PHE A 1 87 ? 4.165 -3.364 -2.727 1.00 97.88 87 PHE A CA 1
ATOM 643 C C . PHE A 1 87 ? 4.624 -2.450 -3.878 1.00 97.88 87 PHE A C 1
ATOM 645 O O . PHE A 1 87 ? 4.732 -2.908 -5.020 1.00 97.88 87 PHE A O 1
ATOM 652 N N . LEU A 1 88 ? 4.984 -1.200 -3.563 1.00 97.62 88 LEU A N 1
ATOM 653 C CA . LEU A 1 88 ? 5.427 -0.192 -4.536 1.00 97.62 88 LEU A CA 1
ATOM 654 C C . LEU A 1 88 ? 6.776 -0.527 -5.187 1.00 97.62 88 LEU A C 1
ATOM 656 O O . LEU A 1 88 ? 7.001 -0.177 -6.340 1.00 97.62 88 LEU A O 1
ATOM 660 N N . ALA A 1 89 ? 7.669 -1.225 -4.485 1.00 96.81 89 ALA A N 1
ATOM 661 C CA . ALA A 1 89 ? 8.970 -1.630 -5.018 1.00 96.81 89 ALA A CA 1
ATOM 662 C C . ALA A 1 89 ? 8.903 -2.884 -5.898 1.00 96.81 89 ALA A C 1
ATOM 664 O O . ALA A 1 89 ? 9.861 -3.169 -6.621 1.00 96.81 89 ALA A O 1
ATOM 665 N N . THR A 1 90 ? 7.814 -3.659 -5.808 1.00 96.56 90 THR A N 1
ATOM 666 C CA . THR A 1 90 ? 7.755 -4.992 -6.412 1.00 96.56 90 THR A CA 1
ATOM 667 C C . THR A 1 90 ? 6.686 -5.115 -7.488 1.00 96.56 90 THR A C 1
ATOM 669 O O . THR A 1 90 ? 6.978 -4.982 -8.675 1.00 96.56 90 THR A O 1
ATOM 672 N N . VAL A 1 91 ? 5.435 -5.359 -7.107 1.00 96.62 91 VAL A N 1
ATOM 673 C CA . VAL A 1 91 ? 4.364 -5.666 -8.060 1.00 96.62 91 VAL A CA 1
ATOM 674 C C . VAL A 1 91 ? 4.002 -4.491 -8.960 1.00 96.62 91 VAL A C 1
ATOM 676 O O . VAL A 1 91 ? 3.765 -4.706 -10.147 1.00 96.62 91 VAL A O 1
ATOM 679 N N . VAL A 1 92 ? 4.043 -3.261 -8.442 1.00 96.50 92 VAL A N 1
ATOM 680 C CA . VAL A 1 92 ? 3.741 -2.048 -9.220 1.00 96.50 92 VAL A CA 1
ATOM 681 C C . VAL A 1 92 ? 4.715 -1.864 -10.400 1.00 96.50 92 VAL A C 1
ATOM 683 O O . VAL A 1 92 ? 4.245 -1.800 -11.537 1.00 96.50 92 VAL A O 1
ATOM 686 N N . PRO A 1 93 ? 6.051 -1.898 -10.206 1.00 95.44 93 PRO A N 1
ATOM 687 C CA . PRO A 1 93 ? 7.024 -1.833 -11.299 1.00 95.44 93 PRO A CA 1
ATOM 688 C C . PRO A 1 93 ? 7.307 -3.188 -11.966 1.00 95.44 93 PRO A C 1
ATOM 690 O O . PRO A 1 93 ? 8.207 -3.262 -12.805 1.00 95.44 93 PRO A O 1
ATOM 693 N N . ARG A 1 94 ? 6.584 -4.259 -11.600 1.00 94.94 94 ARG A N 1
ATOM 694 C CA . ARG A 1 94 ? 6.779 -5.643 -12.086 1.00 94.94 94 ARG A CA 1
ATOM 695 C C . ARG A 1 94 ? 8.188 -6.195 -11.835 1.00 94.94 94 ARG A C 1
ATOM 697 O O . ARG A 1 94 ? 8.761 -6.894 -12.665 1.00 94.94 94 ARG A O 1
ATOM 704 N N . ARG A 1 95 ? 8.749 -5.914 -10.658 1.00 93.69 95 ARG A N 1
ATOM 705 C CA . ARG A 1 95 ? 10.062 -6.403 -10.210 1.00 93.69 95 ARG A CA 1
ATOM 706 C C . ARG A 1 95 ? 9.894 -7.333 -9.020 1.00 93.69 95 ARG A C 1
ATOM 708 O O . ARG A 1 95 ? 9.196 -6.995 -8.079 1.00 93.69 95 ARG A O 1
ATOM 715 N N . ASN A 1 96 ? 10.541 -8.497 -9.026 1.00 94.19 96 ASN A N 1
ATOM 716 C CA . ASN A 1 96 ? 10.508 -9.435 -7.892 1.00 94.19 96 ASN A CA 1
ATOM 717 C C . ASN A 1 96 ? 9.085 -9.652 -7.320 1.00 94.19 96 ASN A C 1
ATOM 719 O O . ASN A 1 96 ? 8.831 -9.538 -6.118 1.00 94.19 96 ASN A O 1
ATOM 723 N N . ILE A 1 97 ? 8.134 -9.891 -8.228 1.00 95.12 97 ILE A N 1
ATOM 724 C CA . ILE A 1 97 ? 6.693 -9.772 -7.975 1.00 95.12 97 ILE A CA 1
ATOM 725 C C . ILE A 1 97 ? 6.238 -10.700 -6.848 1.00 95.12 97 ILE A C 1
ATOM 727 O O . ILE A 1 97 ? 5.370 -10.324 -6.066 1.00 95.12 97 ILE A O 1
ATOM 731 N N . GLY A 1 98 ? 6.861 -11.872 -6.695 1.00 96.00 98 GLY A N 1
ATOM 732 C CA . GLY A 1 98 ? 6.544 -12.814 -5.619 1.00 96.00 98 GLY A CA 1
ATOM 733 C C . GLY A 1 98 ? 6.624 -12.212 -4.215 1.00 96.00 98 GLY A C 1
ATOM 734 O O . GLY A 1 98 ? 5.802 -12.552 -3.366 1.00 96.00 98 GLY A O 1
ATOM 735 N N . ARG A 1 99 ? 7.511 -11.236 -3.973 1.00 96.62 99 ARG A N 1
ATOM 736 C CA . ARG A 1 99 ? 7.602 -10.564 -2.663 1.00 96.62 99 ARG A CA 1
ATOM 737 C C . ARG A 1 99 ? 6.337 -9.788 -2.297 1.00 96.62 99 ARG A C 1
ATOM 739 O O . ARG A 1 99 ? 6.021 -9.678 -1.115 1.00 96.62 99 ARG A O 1
ATOM 746 N N . SER A 1 100 ? 5.577 -9.315 -3.286 1.00 96.88 100 SER A N 1
ATOM 747 C CA . SER A 1 100 ? 4.302 -8.634 -3.030 1.00 96.88 100 SER A CA 1
ATOM 748 C C . SER A 1 100 ? 3.214 -9.565 -2.486 1.00 96.88 100 SER A C 1
ATOM 750 O O . SER A 1 100 ? 2.263 -9.104 -1.854 1.00 96.88 100 SER A O 1
ATOM 752 N N . TRP A 1 101 ? 3.349 -10.883 -2.680 1.00 96.88 101 TRP A N 1
ATOM 753 C CA . TRP A 1 101 ? 2.322 -11.847 -2.293 1.00 96.88 101 TRP A CA 1
ATOM 754 C C . TRP A 1 101 ? 2.015 -11.807 -0.797 1.00 96.88 101 TRP A C 1
ATOM 756 O O . TRP A 1 101 ? 0.884 -12.053 -0.401 1.00 96.88 101 TRP A O 1
ATOM 766 N N . ALA A 1 102 ? 2.983 -11.479 0.058 1.00 96.62 102 ALA A N 1
ATOM 767 C CA . ALA A 1 102 ? 2.756 -11.394 1.499 1.00 96.62 102 ALA A CA 1
ATOM 768 C C . ALA A 1 102 ? 2.111 -10.069 1.951 1.00 96.62 102 ALA A C 1
ATOM 770 O O . ALA A 1 102 ? 1.606 -10.010 3.070 1.00 96.62 102 ALA A O 1
ATOM 771 N N . VAL A 1 103 ? 2.124 -9.029 1.107 1.00 98.00 103 VAL A N 1
ATOM 772 C CA . VAL A 1 103 ? 1.729 -7.656 1.485 1.00 98.00 103 VAL A CA 1
ATOM 773 C C . VAL A 1 103 ? 0.438 -7.172 0.823 1.00 98.00 103 VAL A C 1
ATOM 775 O O . VAL A 1 103 ? -0.081 -6.130 1.210 1.00 98.00 103 VAL A O 1
ATOM 778 N N . VAL A 1 104 ? -0.108 -7.924 -0.136 1.00 97.88 104 VAL A N 1
ATOM 779 C CA . VAL A 1 104 ? -1.431 -7.653 -0.724 1.00 97.88 104 VAL A CA 1
ATOM 780 C C . VAL A 1 104 ? -2.525 -8.468 -0.031 1.00 97.88 104 VAL A C 1
ATOM 782 O O . VAL A 1 104 ? -2.280 -9.570 0.476 1.00 97.88 104 VAL A O 1
ATOM 785 N N . ALA A 1 105 ? -3.734 -7.923 0.033 1.00 97.56 105 ALA A N 1
ATOM 786 C CA . ALA A 1 105 ? -4.882 -8.547 0.676 1.00 97.56 105 ALA A CA 1
ATOM 787 C C . ALA A 1 105 ? -5.379 -9.769 -0.126 1.00 97.56 105 ALA A C 1
ATOM 789 O O . ALA A 1 105 ? -5.138 -9.856 -1.334 1.00 97.56 105 ALA A O 1
ATOM 790 N N . PRO A 1 106 ? -6.086 -10.726 0.507 1.00 96.56 106 PRO A N 1
ATOM 791 C CA . PRO A 1 106 ? -6.680 -11.861 -0.201 1.00 96.56 106 PRO A CA 1
ATOM 792 C C . PRO A 1 106 ? -7.602 -11.455 -1.356 1.00 96.56 106 PRO A C 1
ATOM 794 O O . PRO A 1 106 ? -7.592 -12.122 -2.385 1.00 96.56 106 PRO A O 1
ATOM 797 N N . SER A 1 107 ? -8.332 -10.342 -1.223 1.00 94.62 107 SER A N 1
ATOM 798 C CA . SER A 1 107 ? -9.207 -9.804 -2.274 1.00 94.62 107 SER A CA 1
ATOM 799 C C . SER A 1 107 ? -8.458 -9.503 -3.574 1.00 94.62 107 SER A C 1
ATOM 801 O O . SER A 1 107 ? -8.953 -9.818 -4.648 1.00 94.62 107 SER A O 1
ATOM 803 N N . VAL A 1 108 ? -7.232 -8.980 -3.491 1.00 94.75 108 VAL A N 1
ATOM 804 C CA . VAL A 1 108 ? -6.393 -8.674 -4.664 1.00 94.75 108 VAL A CA 1
ATOM 805 C C . VAL A 1 108 ? -5.856 -9.949 -5.319 1.00 94.75 108 VAL A C 1
ATOM 807 O O . VAL A 1 108 ? -5.613 -9.987 -6.519 1.00 94.75 108 VAL A O 1
ATOM 810 N N . LYS A 1 109 ? -5.671 -11.019 -4.541 1.00 93.38 109 LYS A N 1
ATOM 811 C CA . LYS A 1 109 ? -5.161 -12.310 -5.034 1.00 93.38 109 LYS A CA 1
ATOM 812 C C . LYS A 1 109 ? -6.272 -13.235 -5.512 1.00 93.38 109 LYS A C 1
ATOM 814 O O . LYS A 1 109 ? -5.968 -14.344 -5.945 1.00 93.38 109 LYS A O 1
ATOM 819 N N . ALA A 1 110 ? -7.537 -12.839 -5.384 1.00 92.69 110 ALA A N 1
ATOM 820 C CA . ALA A 1 110 ? -8.663 -13.687 -5.740 1.00 92.69 110 ALA A CA 1
ATOM 821 C C . ALA A 1 110 ? -8.519 -14.167 -7.196 1.00 92.69 110 ALA A C 1
ATOM 823 O O . ALA A 1 110 ? -8.325 -13.370 -8.108 1.00 92.69 110 ALA A O 1
ATOM 824 N N . GLY A 1 111 ? -8.543 -15.487 -7.400 1.00 90.81 111 GLY A N 1
ATOM 825 C CA . GLY A 1 111 ? -8.343 -16.109 -8.716 1.00 90.81 111 GLY A CA 1
ATOM 826 C C . GLY A 1 111 ? -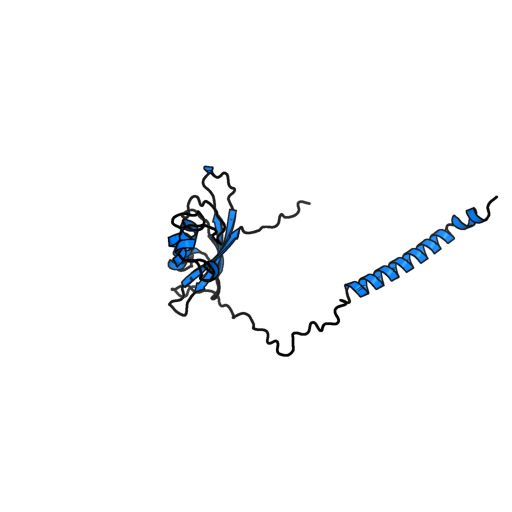6.882 -16.318 -9.150 1.00 90.81 111 GLY A C 1
ATOM 827 O O . GLY A 1 111 ? -6.646 -16.958 -10.177 1.00 90.81 111 GLY A O 1
ATOM 828 N N . TYR A 1 112 ? -5.892 -15.867 -8.373 1.00 92.81 112 TYR A N 1
ATOM 829 C CA . TYR A 1 112 ? -4.468 -16.066 -8.661 1.00 92.81 112 TYR A CA 1
ATOM 830 C C . TYR A 1 112 ? -3.865 -17.148 -7.768 1.00 92.81 112 TYR A C 1
ATOM 832 O O . TYR A 1 112 ? -4.094 -17.201 -6.563 1.00 92.81 112 TYR A O 1
ATOM 840 N N . THR A 1 113 ? -3.023 -17.996 -8.356 1.00 93.94 113 THR A N 1
ATOM 841 C CA . THR A 1 113 ? -2.064 -18.805 -7.594 1.00 93.94 113 THR A CA 1
ATOM 842 C C . THR A 1 113 ? -0.769 -18.019 -7.428 1.00 93.94 113 THR A C 1
ATOM 844 O O . THR A 1 113 ? -0.473 -17.144 -8.242 1.00 93.94 113 THR A O 1
ATOM 847 N N . TYR A 1 114 ? 0.050 -18.368 -6.431 1.00 94.69 114 TYR A N 1
ATOM 848 C CA . TYR A 1 114 ? 1.369 -17.747 -6.263 1.00 94.69 114 TYR A CA 1
ATOM 849 C C . TYR A 1 114 ? 2.208 -17.831 -7.547 1.00 94.69 114 TYR A C 1
ATOM 851 O O . TYR A 1 114 ? 2.771 -16.833 -7.979 1.00 94.69 114 TYR A O 1
ATOM 859 N N . LYS A 1 115 ? 2.209 -18.993 -8.217 1.00 93.44 115 LYS A N 1
ATOM 860 C CA . LYS A 1 115 ? 2.920 -19.191 -9.488 1.00 93.44 115 LYS A CA 1
ATOM 861 C C . LYS A 1 115 ? 2.421 -18.231 -10.577 1.00 93.44 115 LYS A C 1
ATOM 863 O O . LYS A 1 115 ? 3.229 -17.529 -11.179 1.00 93.44 115 LYS A O 1
ATOM 868 N N . LYS A 1 116 ? 1.101 -18.146 -10.802 1.00 92.31 116 LYS A N 1
ATOM 869 C CA . LYS A 1 116 ? 0.520 -17.205 -11.784 1.00 92.31 116 LYS A CA 1
ATOM 870 C C . LYS A 1 116 ? 0.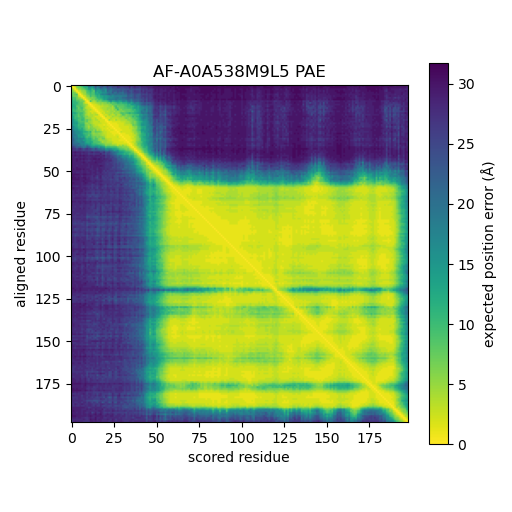844 -15.751 -11.435 1.00 92.31 116 LYS A C 1
ATOM 872 O O . LYS A 1 116 ? 1.171 -14.959 -12.311 1.00 92.31 116 LYS A O 1
ATOM 877 N N . TRP A 1 117 ? 0.810 -15.417 -10.149 1.00 94.19 117 TRP A N 1
ATOM 878 C CA . TRP A 1 117 ? 1.153 -14.090 -9.657 1.00 94.19 117 TRP A CA 1
ATOM 879 C C . TRP A 1 117 ? 2.610 -13.725 -9.954 1.00 94.19 117 TRP A C 1
ATOM 881 O O . TRP A 1 117 ? 2.891 -12.637 -10.450 1.00 94.19 117 TRP A O 1
ATOM 891 N N . THR A 1 118 ? 3.549 -14.643 -9.713 1.00 93.94 118 THR A N 1
ATOM 892 C CA . THR A 1 118 ? 4.974 -14.391 -9.960 1.00 93.94 118 THR A CA 1
ATOM 893 C C . THR A 1 118 ? 5.334 -14.274 -11.438 1.00 93.94 118 THR A C 1
ATOM 895 O O . THR A 1 118 ? 6.292 -13.573 -11.749 1.00 93.94 118 THR A O 1
ATOM 898 N N . HIS A 1 119 ? 4.575 -14.915 -12.334 1.00 90.06 119 HIS A N 1
ATOM 899 C CA . HIS A 1 119 ? 4.781 -14.818 -13.785 1.00 90.06 119 HIS A CA 1
ATOM 900 C C . HIS A 1 119 ? 4.202 -13.541 -14.410 1.00 90.06 119 HIS A C 1
ATOM 902 O O . HIS A 1 119 ? 4.607 -13.169 -15.502 1.00 90.06 119 HIS A O 1
ATOM 908 N N . ALA A 1 120 ? 3.347 -12.814 -13.684 1.00 80.88 120 ALA A N 1
ATOM 909 C CA . ALA A 1 120 ? 2.792 -11.521 -14.089 1.00 80.88 120 ALA A CA 1
ATOM 910 C C . ALA A 1 120 ? 1.817 -11.524 -15.283 1.00 80.88 120 ALA A C 1
ATOM 912 O O . ALA A 1 120 ? 1.529 -10.450 -15.814 1.00 80.88 120 ALA A O 1
ATOM 913 N N . ASP A 1 121 ? 1.258 -12.680 -15.648 1.00 70.38 121 ASP A N 1
ATOM 914 C CA . ASP A 1 121 ? 0.528 -12.878 -16.914 1.00 70.38 121 ASP A CA 1
ATOM 915 C C . ASP A 1 121 ? -0.841 -12.172 -17.023 1.00 70.38 121 ASP A C 1
ATOM 917 O O . ASP A 1 121 ? -1.463 -12.233 -18.076 1.00 70.38 121 ASP A O 1
ATOM 921 N N . ALA A 1 122 ? -1.306 -11.489 -15.969 1.00 81.12 122 ALA A N 1
ATOM 922 C CA . ALA A 1 122 ? -2.401 -10.503 -15.981 1.00 81.12 122 ALA A CA 1
ATOM 923 C C . ALA A 1 122 ? -2.644 -9.982 -14.554 1.00 81.12 122 ALA A C 1
ATOM 925 O O . ALA A 1 122 ? -3.635 -10.325 -13.932 1.00 81.12 122 ALA A O 1
ATOM 926 N N . LEU A 1 123 ? -1.728 -9.222 -13.948 1.00 88.62 123 LEU A N 1
ATOM 927 C CA . LEU A 1 123 ? -1.934 -8.827 -12.544 1.00 88.62 123 LEU A CA 1
ATOM 928 C C . LEU A 1 123 ? -3.063 -7.797 -12.381 1.00 88.62 123 LEU A C 1
ATOM 930 O O . LEU A 1 123 ? -3.101 -6.836 -13.152 1.00 88.62 123 LEU A O 1
ATOM 934 N N . PRO A 1 124 ? -3.885 -7.901 -11.317 1.00 90.50 124 PRO A N 1
ATOM 935 C CA . PRO A 1 124 ? -4.922 -6.926 -10.974 1.00 90.50 124 PRO A CA 1
ATOM 936 C C . PRO A 1 124 ? -4.316 -5.691 -10.282 1.00 90.50 124 PRO A C 1
ATOM 938 O O . PRO A 1 124 ? -4.859 -5.156 -9.320 1.00 90.50 124 PRO A O 1
ATOM 941 N N . VAL A 1 125 ? -3.129 -5.276 -10.726 1.00 93.62 125 VAL A N 1
ATOM 942 C CA . VAL A 1 125 ? -2.369 -4.152 -10.181 1.00 93.62 125 VAL A CA 1
ATOM 943 C C . VAL A 1 125 ? -1.902 -3.302 -11.349 1.00 93.62 125 VAL A C 1
ATOM 945 O O . VAL A 1 125 ? -1.181 -3.785 -12.234 1.00 93.62 125 VAL A O 1
ATOM 948 N N . ASN A 1 126 ? -2.310 -2.032 -11.323 1.00 93.19 126 ASN A N 1
ATOM 949 C CA . ASN A 1 126 ? -1.906 -1.040 -12.308 1.00 93.19 126 ASN A CA 1
ATOM 950 C C . ASN A 1 126 ? -0.380 -0.960 -12.369 1.00 93.19 126 ASN A C 1
ATOM 952 O O . ASN A 1 126 ? 0.294 -0.781 -11.353 1.00 93.19 126 ASN A O 1
ATOM 956 N N . TYR A 1 127 ? 0.164 -1.137 -13.569 1.00 94.25 127 TYR A N 1
ATOM 957 C CA . TYR A 1 127 ? 1.595 -1.023 -13.787 1.00 94.25 127 TYR A CA 1
ATOM 958 C C . TYR A 1 127 ? 2.027 0.440 -13.694 1.00 94.25 127 TYR A C 1
ATOM 960 O O . TYR A 1 127 ? 1.425 1.309 -14.324 1.00 94.25 127 TYR A O 1
ATOM 968 N N . TYR A 1 128 ? 3.108 0.692 -12.959 1.00 94.75 128 TYR A N 1
ATOM 969 C CA . TYR A 1 128 ? 3.822 1.960 -13.020 1.00 94.75 128 TYR A CA 1
ATOM 970 C C . TYR A 1 128 ? 5.317 1.718 -12.764 1.00 94.75 128 TYR A C 1
ATOM 972 O O . TYR A 1 128 ? 5.675 1.138 -11.733 1.00 94.75 128 TYR A O 1
ATOM 980 N N . PRO A 1 129 ? 6.224 2.123 -13.668 1.00 94.31 129 PRO A N 1
ATOM 981 C CA . PRO A 1 129 ? 7.654 1.905 -13.496 1.00 94.31 129 PRO A CA 1
ATOM 982 C C . PRO A 1 129 ? 8.231 2.894 -12.482 1.00 94.31 129 PRO A C 1
ATOM 984 O O . PRO A 1 129 ? 8.815 3.894 -12.868 1.00 94.31 129 PRO A O 1
ATOM 987 N N . VAL A 1 130 ? 8.081 2.622 -11.188 1.00 93.56 130 VAL A N 1
ATOM 988 C CA . VAL A 1 130 ? 8.582 3.494 -10.111 1.00 93.56 130 VAL A CA 1
ATOM 989 C C . VAL A 1 130 ? 10.099 3.707 -10.219 1.00 93.56 130 VAL A C 1
ATOM 991 O O . VAL A 1 130 ? 10.853 2.743 -10.374 1.00 93.56 130 VAL A O 1
ATOM 994 N N . ASP A 1 131 ? 10.537 4.966 -10.126 1.00 88.62 131 ASP A N 1
ATOM 995 C CA . ASP A 1 131 ? 11.951 5.360 -10.161 1.00 88.62 131 ASP A CA 1
ATOM 996 C C . ASP A 1 131 ? 12.676 5.019 -8.856 1.00 88.62 131 ASP A C 1
ATOM 998 O O . ASP A 1 131 ? 13.508 4.111 -8.812 1.00 88.62 131 ASP A O 1
ATOM 1002 N N . ASN A 1 132 ? 12.304 5.700 -7.769 1.00 87.50 132 ASN A N 1
ATOM 1003 C CA . ASN A 1 132 ? 12.891 5.507 -6.451 1.00 87.50 132 ASN A CA 1
ATOM 1004 C C . ASN A 1 132 ? 11.809 5.504 -5.364 1.00 87.50 132 ASN A C 1
ATOM 1006 O O . ASN A 1 132 ? 11.187 6.529 -5.087 1.00 87.50 132 ASN A O 1
ATOM 1010 N N . VAL A 1 133 ? 11.620 4.350 -4.719 1.00 87.94 133 VAL A N 1
ATOM 1011 C CA . VAL A 1 133 ? 10.618 4.162 -3.657 1.00 87.94 133 VAL A CA 1
ATOM 1012 C C . VAL A 1 133 ? 10.924 4.917 -2.364 1.00 87.94 133 VAL A C 1
ATOM 1014 O O . VAL A 1 133 ? 10.005 5.199 -1.594 1.00 87.94 133 VAL A O 1
ATOM 1017 N N . ASP A 1 134 ? 12.185 5.280 -2.135 1.00 87.12 134 ASP A N 1
ATOM 1018 C CA . ASP A 1 134 ? 12.615 6.011 -0.940 1.00 87.12 134 ASP A CA 1
ATOM 1019 C C . ASP A 1 134 ? 12.409 7.527 -1.068 1.00 87.12 134 ASP A C 1
ATOM 1021 O O . ASP A 1 134 ? 12.534 8.246 -0.080 1.00 87.12 134 ASP A O 1
ATOM 1025 N N . ARG A 1 135 ? 12.067 8.017 -2.268 1.00 87.12 135 ARG A N 1
ATOM 1026 C CA . ARG A 1 135 ? 11.772 9.436 -2.548 1.00 87.12 135 ARG A CA 1
ATOM 1027 C C . ARG A 1 135 ? 10.287 9.706 -2.812 1.00 87.12 135 ARG A C 1
ATOM 1029 O O . ARG A 1 135 ? 9.940 10.753 -3.348 1.00 87.12 135 ARG A O 1
ATOM 1036 N N . ILE A 1 136 ? 9.418 8.753 -2.480 1.00 92.25 136 ILE A N 1
ATOM 1037 C CA . ILE A 1 136 ? 7.969 8.902 -2.640 1.00 92.25 136 ILE A CA 1
ATOM 1038 C C . ILE A 1 136 ? 7.430 9.811 -1.536 1.00 92.25 136 ILE A C 1
ATOM 1040 O O . ILE A 1 136 ? 7.716 9.600 -0.358 1.00 92.25 136 ILE A O 1
ATOM 1044 N N . ASN A 1 137 ? 6.602 10.779 -1.927 1.00 89.69 137 ASN A N 1
ATOM 1045 C CA . ASN A 1 137 ? 5.796 11.558 -0.994 1.00 89.69 137 ASN A CA 1
ATOM 1046 C C . ASN A 1 137 ? 4.494 10.805 -0.702 1.00 89.69 137 ASN A C 1
ATOM 1048 O O . ASN A 1 137 ? 3.795 10.395 -1.634 1.00 89.69 137 ASN A O 1
ATOM 1052 N N . TYR A 1 138 ? 4.188 10.646 0.585 1.00 95.12 138 TYR A N 1
ATOM 1053 C CA . TYR A 1 138 ? 2.996 9.966 1.082 1.00 95.12 138 TYR A CA 1
ATOM 1054 C C . TYR A 1 138 ? 2.086 10.969 1.788 1.00 95.12 138 TYR A C 1
ATOM 1056 O O . TYR A 1 138 ? 2.539 11.699 2.673 1.00 95.12 138 TYR A O 1
ATOM 1064 N N . TYR A 1 139 ? 0.802 10.955 1.450 1.00 95.56 139 TYR A N 1
ATOM 1065 C CA . TYR A 1 139 ? -0.229 11.740 2.126 1.00 95.56 139 TYR A CA 1
ATOM 1066 C C . TYR A 1 139 ? -1.281 10.791 2.679 1.00 95.56 139 TYR A C 1
ATOM 1068 O O . TYR A 1 139 ? -1.758 9.915 1.969 1.00 95.56 139 TYR A O 1
ATOM 1076 N N . LEU A 1 140 ? -1.591 10.913 3.967 1.00 96.69 140 LEU A N 1
ATOM 1077 C CA . LEU A 1 140 ? -2.622 10.092 4.590 1.00 96.69 140 LEU A CA 1
ATOM 1078 C C . LEU A 1 140 ? -3.970 10.792 4.421 1.00 96.69 140 LEU A C 1
ATOM 1080 O O . LEU A 1 140 ? -4.154 11.866 4.991 1.00 96.69 140 LEU A O 1
ATOM 1084 N N . ASP A 1 141 ? -4.883 10.171 3.680 1.00 93.88 141 ASP A N 1
ATOM 1085 C CA . ASP A 1 141 ? -6.257 10.660 3.537 1.00 93.88 141 ASP A CA 1
ATOM 1086 C C . ASP A 1 141 ? -7.122 10.160 4.694 1.00 93.88 141 ASP A C 1
ATOM 1088 O O . ASP A 1 141 ? -7.853 10.925 5.321 1.00 93.88 141 ASP A O 1
ATOM 1092 N N . GLU A 1 142 ? -7.011 8.865 5.003 1.00 94.62 142 GLU A N 1
ATOM 1093 C CA . GLU A 1 142 ? -7.847 8.212 6.002 1.00 94.62 142 GLU A CA 1
ATOM 1094 C C . GLU A 1 142 ? -7.086 7.113 6.748 1.00 94.62 142 GLU A C 1
ATOM 1096 O O . GLU A 1 142 ? -6.296 6.363 6.173 1.00 94.62 142 GLU A O 1
ATOM 1101 N N . ALA A 1 143 ? -7.331 7.011 8.055 1.00 97.00 143 ALA A N 1
ATOM 1102 C CA . ALA A 1 143 ? -6.852 5.915 8.887 1.00 97.00 143 ALA A CA 1
ATOM 1103 C C . ALA A 1 143 ? -7.891 5.571 9.955 1.00 97.00 143 ALA A C 1
ATOM 1105 O O . ALA A 1 143 ? -8.028 6.247 10.983 1.00 97.00 143 ALA A O 1
ATOM 1106 N N . THR A 1 144 ? -8.603 4.476 9.728 1.00 95.75 144 THR A N 1
ATOM 1107 C CA . THR A 1 144 ? -9.607 3.939 10.641 1.00 95.75 144 THR A CA 1
ATOM 1108 C C . THR A 1 144 ? -9.277 2.509 11.050 1.00 95.75 144 THR A C 1
ATOM 1110 O O . THR A 1 144 ? -8.309 1.904 10.597 1.00 95.75 144 THR A O 1
ATOM 1113 N N . SER A 1 145 ? -10.097 1.935 11.925 1.00 93.69 145 SER A N 1
ATOM 1114 C CA . SER A 1 145 ? -10.026 0.528 12.305 1.00 93.69 145 SER A CA 1
ATOM 1115 C C . SER A 1 145 ? -10.234 -0.436 11.135 1.00 93.69 145 SER A C 1
ATOM 1117 O O . SER A 1 145 ? -9.870 -1.601 11.274 1.00 93.69 145 SER A O 1
ATOM 1119 N N . ASN A 1 146 ? -10.817 0.017 10.018 1.00 93.06 146 ASN A N 1
ATOM 1120 C CA . ASN A 1 146 ? -11.207 -0.845 8.900 1.00 93.06 146 ASN A CA 1
ATOM 1121 C C . ASN A 1 146 ? -10.400 -0.571 7.629 1.00 93.06 146 ASN A C 1
ATOM 1123 O O . ASN A 1 146 ? -10.250 -1.476 6.811 1.00 93.06 146 ASN A O 1
ATOM 1127 N N . GLU A 1 147 ? -9.871 0.640 7.463 1.00 95.69 147 GLU A N 1
ATOM 1128 C CA . GLU A 1 147 ? -9.110 1.003 6.273 1.00 95.69 147 GLU A CA 1
ATOM 1129 C C . GLU A 1 147 ? -8.037 2.052 6.546 1.00 95.69 147 GLU A C 1
ATOM 1131 O O . GLU A 1 147 ? -8.139 2.870 7.461 1.00 95.69 147 GLU A O 1
ATOM 1136 N N . ILE A 1 148 ? -7.003 2.018 5.716 1.00 98.12 148 ILE A N 1
ATOM 1137 C CA . ILE A 1 148 ? -6.015 3.081 5.591 1.00 98.12 148 ILE A CA 1
ATOM 1138 C C . ILE A 1 148 ? -5.997 3.480 4.122 1.00 98.12 148 ILE A C 1
ATOM 1140 O O . ILE A 1 148 ? -5.738 2.626 3.273 1.00 98.12 148 ILE A O 1
ATOM 1144 N N . LEU A 1 149 ? -6.230 4.754 3.826 1.00 97.62 149 LEU A N 1
ATOM 1145 C CA . LEU A 1 149 ? -6.150 5.306 2.479 1.00 97.62 149 LEU A CA 1
ATOM 1146 C C . LEU A 1 149 ? -5.023 6.333 2.411 1.00 97.62 149 LEU A C 1
ATOM 1148 O O . LEU A 1 149 ? -4.931 7.247 3.235 1.00 97.62 149 LEU A O 1
ATOM 1152 N N . 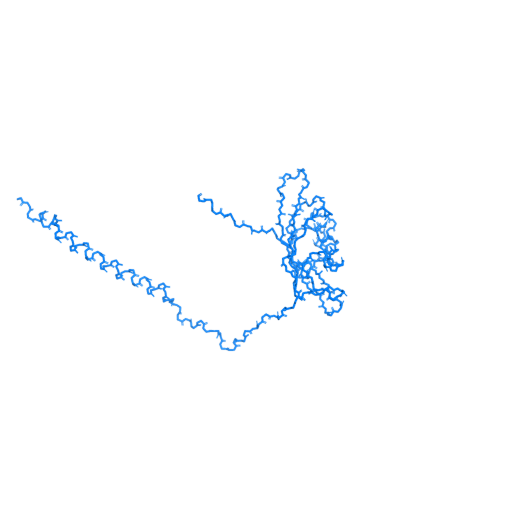ILE A 1 150 ? -4.132 6.140 1.444 1.00 97.38 150 ILE A N 1
ATOM 1153 C CA . ILE A 1 150 ? -2.920 6.934 1.270 1.00 97.38 150 ILE A CA 1
ATOM 1154 C C . ILE A 1 150 ? -2.824 7.366 -0.183 1.00 97.38 150 ILE A C 1
ATOM 1156 O O . ILE A 1 150 ? -3.021 6.560 -1.092 1.00 97.38 150 ILE A O 1
ATOM 1160 N N . GLU A 1 151 ? -2.406 8.601 -0.403 1.00 96.19 151 GLU A N 1
ATOM 1161 C CA . GLU A 1 151 ? -1.973 9.060 -1.710 1.00 96.19 151 GLU A CA 1
ATOM 1162 C C . GLU A 1 151 ? -0.466 8.982 -1.837 1.00 96.19 151 GLU A C 1
ATOM 1164 O O . GLU A 1 151 ? 0.282 9.391 -0.944 1.00 96.19 151 GLU A O 1
ATOM 1169 N N . VAL A 1 152 ? -0.019 8.466 -2.975 1.00 95.81 152 VAL A N 1
ATOM 1170 C CA . VAL A 1 152 ? 1.396 8.325 -3.289 1.00 95.81 152 VAL A CA 1
ATOM 1171 C C . VAL A 1 152 ? 1.699 9.003 -4.612 1.00 95.81 152 VAL A C 1
ATOM 1173 O O . VAL A 1 152 ? 1.135 8.662 -5.653 1.00 95.81 152 VAL A O 1
ATOM 1176 N N . GLY A 1 153 ? 2.600 9.981 -4.570 1.00 94.56 153 GLY A N 1
ATOM 1177 C CA . GLY A 1 153 ? 3.142 10.607 -5.771 1.00 94.56 153 GLY A CA 1
ATOM 1178 C C . GLY A 1 153 ? 4.250 9.735 -6.347 1.00 94.56 153 GLY A C 1
ATOM 1179 O O . GLY A 1 153 ? 5.305 9.594 -5.726 1.00 94.56 153 GLY A O 1
ATOM 1180 N N . LEU A 1 154 ? 4.019 9.142 -7.518 1.00 94.75 154 LEU A N 1
ATOM 1181 C CA . LEU A 1 154 ? 4.998 8.289 -8.186 1.00 94.75 154 LEU A CA 1
ATOM 1182 C C . LEU A 1 154 ? 5.590 9.005 -9.397 1.00 94.75 154 LEU A C 1
ATOM 1184 O O . LEU A 1 154 ? 4.872 9.630 -10.176 1.00 94.75 154 LEU A O 1
ATOM 1188 N N . SER A 1 155 ? 6.899 8.850 -9.566 1.00 93.94 155 SER A N 1
ATOM 1189 C CA . SER A 1 155 ? 7.640 9.271 -10.754 1.00 93.94 155 SER A CA 1
ATOM 1190 C C . SER A 1 155 ? 8.278 8.057 -11.409 1.00 93.94 155 SER A C 1
ATOM 1192 O O . SER A 1 155 ? 8.715 7.129 -10.719 1.00 93.94 155 SER A O 1
ATOM 1194 N N . ALA A 1 156 ? 8.319 8.064 -12.737 1.00 94.19 156 ALA A N 1
ATOM 1195 C CA . ALA A 1 156 ? 9.013 7.056 -13.518 1.00 94.19 156 ALA A CA 1
ATOM 1196 C C . ALA A 1 156 ? 10.436 7.508 -13.878 1.00 94.19 156 ALA A C 1
ATOM 1198 O O . ALA A 1 156 ? 10.663 8.711 -14.027 1.00 94.19 156 ALA A O 1
ATOM 1199 N N . PRO A 1 157 ? 11.389 6.576 -14.085 1.00 93.38 157 PRO A N 1
ATOM 1200 C CA . PRO A 1 157 ? 12.693 6.913 -14.634 1.00 93.38 157 PRO A CA 1
ATOM 1201 C C . PRO A 1 157 ? 12.552 7.676 -15.952 1.00 93.38 157 PRO A C 1
ATOM 1203 O O . PRO A 1 157 ? 11.695 7.336 -16.772 1.00 93.38 157 PRO A O 1
ATOM 1206 N N . ALA A 1 158 ? 13.452 8.632 -16.202 1.00 91.25 158 ALA A N 1
ATOM 1207 C CA . ALA A 1 158 ? 13.397 9.522 -17.368 1.00 91.25 158 ALA A CA 1
ATOM 1208 C C . ALA A 1 158 ? 13.209 8.785 -18.710 1.00 91.25 158 ALA A C 1
ATOM 1210 O O . ALA A 1 158 ? 12.486 9.261 -19.581 1.00 91.25 158 ALA A O 1
ATOM 1211 N N . LYS A 1 159 ? 13.776 7.576 -18.850 1.00 94.69 159 LYS A N 1
ATOM 1212 C CA . LYS A 1 159 ? 13.649 6.733 -20.053 1.00 94.69 159 LYS A CA 1
ATOM 1213 C C . LYS A 1 159 ? 12.213 6.338 -20.426 1.00 94.69 159 LYS A C 1
ATOM 1215 O O . LYS A 1 159 ? 11.989 5.950 -21.564 1.00 94.69 159 LYS A O 1
ATOM 1220 N N . TYR A 1 160 ? 11.266 6.381 -19.487 1.00 92.56 160 TYR A N 1
ATOM 1221 C CA . TYR A 1 160 ? 9.862 6.056 -19.757 1.00 92.56 160 TYR A CA 1
ATOM 1222 C C . TYR A 1 160 ? 9.045 7.269 -20.218 1.00 92.56 160 TYR A C 1
ATOM 1224 O O . TYR A 1 160 ? 7.915 7.082 -20.655 1.00 92.56 160 TYR A O 1
ATOM 1232 N N . ALA A 1 161 ? 9.583 8.493 -20.106 1.00 90.75 161 ALA A N 1
ATOM 1233 C CA . ALA A 1 161 ? 8.905 9.741 -20.479 1.00 90.75 161 ALA A CA 1
ATOM 1234 C C . ALA A 1 161 ? 7.467 9.883 -19.919 1.00 90.75 161 ALA A C 1
ATOM 1236 O O . ALA A 1 161 ? 6.612 10.532 -20.520 1.00 90.75 161 ALA A O 1
ATOM 1237 N N . MET A 1 162 ? 7.185 9.277 -18.759 1.00 89.94 162 MET A N 1
ATOM 1238 C CA . MET A 1 162 ? 5.875 9.349 -18.110 1.00 89.94 162 MET A CA 1
ATOM 1239 C C . MET A 1 162 ? 5.805 10.556 -17.180 1.00 89.94 162 MET A C 1
ATOM 1241 O O . MET A 1 162 ? 6.761 10.868 -16.469 1.00 89.94 162 MET A O 1
ATOM 1245 N N . ARG A 1 163 ? 4.641 11.207 -17.137 1.00 88.94 163 ARG A N 1
ATOM 1246 C CA . ARG A 1 163 ? 4.378 12.263 -16.157 1.00 88.94 163 ARG A CA 1
ATOM 1247 C C . ARG A 1 163 ? 4.317 11.666 -14.741 1.00 88.94 163 ARG A C 1
ATOM 1249 O O . ARG A 1 163 ? 3.771 10.565 -14.574 1.00 88.94 163 ARG A O 1
ATOM 1256 N N . PRO A 1 164 ? 4.823 12.378 -13.717 1.00 90.75 164 PRO A N 1
ATOM 1257 C CA . PRO A 1 164 ? 4.526 12.039 -12.334 1.00 90.75 164 PRO A CA 1
ATOM 1258 C C . PRO A 1 164 ? 3.015 11.913 -12.143 1.00 90.75 164 PRO A C 1
ATOM 1260 O O . PRO A 1 164 ? 2.247 12.707 -12.689 1.00 90.75 164 PRO A O 1
ATOM 1263 N N . THR A 1 165 ? 2.587 10.874 -11.439 1.00 91.62 165 THR A N 1
ATOM 1264 C CA . THR A 1 165 ? 1.171 10.532 -11.280 1.00 91.62 165 THR A CA 1
ATOM 1265 C C . THR A 1 165 ? 0.897 10.217 -9.819 1.00 91.62 165 THR A C 1
ATOM 1267 O O . THR A 1 165 ? 1.641 9.463 -9.191 1.00 91.62 165 THR A O 1
ATOM 1270 N N . THR A 1 166 ? -0.179 10.786 -9.281 1.00 93.50 166 THR A N 1
ATOM 1271 C CA . THR A 1 166 ? -0.667 10.451 -7.943 1.00 93.50 166 THR A CA 1
ATOM 1272 C C . THR A 1 166 ? -1.540 9.208 -8.021 1.00 93.50 166 THR A C 1
ATOM 1274 O O . THR A 1 166 ? -2.429 9.115 -8.868 1.00 93.50 166 THR A O 1
ATOM 1277 N N . PHE A 1 167 ? -1.303 8.258 -7.127 1.00 95.19 167 PHE A N 1
ATOM 1278 C CA . PHE A 1 167 ? -2.117 7.060 -6.968 1.00 95.19 167 PHE A CA 1
ATOM 1279 C C . PHE A 1 167 ? -2.750 7.049 -5.588 1.00 95.19 167 PHE A C 1
ATOM 1281 O O . PHE A 1 167 ? -2.117 7.450 -4.615 1.00 95.19 167 PHE A O 1
ATOM 1288 N N . GLN A 1 168 ? -3.965 6.527 -5.505 1.00 96.44 168 GLN A N 1
ATOM 1289 C CA . GLN A 1 168 ? -4.562 6.123 -4.243 1.00 96.44 168 GLN A CA 1
ATOM 1290 C C . GLN A 1 168 ? -4.169 4.679 -3.940 1.00 96.44 168 GLN A C 1
ATOM 1292 O O . GLN A 1 168 ? -4.248 3.801 -4.805 1.00 96.44 168 GLN A O 1
ATOM 1297 N N . LEU A 1 169 ? -3.748 4.440 -2.704 1.00 97.75 169 LEU A N 1
ATOM 1298 C CA . LEU A 1 169 ? -3.311 3.159 -2.176 1.00 97.75 169 LEU A CA 1
ATOM 1299 C C . LEU A 1 169 ? -4.091 2.875 -0.893 1.00 97.75 169 LEU A C 1
ATOM 1301 O O . LEU A 1 169 ? -3.946 3.582 0.102 1.00 97.75 169 LEU A O 1
ATOM 1305 N N . GLY A 1 170 ? -4.912 1.830 -0.929 1.00 97.88 170 GLY A N 1
ATOM 1306 C CA . GLY A 1 170 ? -5.711 1.387 0.209 1.00 97.88 170 GLY A CA 1
ATOM 1307 C C . GLY A 1 170 ? -5.105 0.169 0.893 1.00 97.88 170 GLY A C 1
ATOM 1308 O O . GLY A 1 170 ? -4.534 -0.709 0.232 1.00 97.88 170 GLY A O 1
ATOM 1309 N N . LEU A 1 171 ? -5.260 0.094 2.213 1.00 98.56 171 LEU A N 1
ATOM 1310 C CA . LEU A 1 171 ? -4.988 -1.090 3.013 1.00 98.56 171 LEU A CA 1
ATOM 1311 C C . LEU A 1 171 ? -6.191 -1.448 3.879 1.00 98.56 171 LEU A C 1
ATOM 1313 O O . LEU A 1 171 ? -6.876 -0.575 4.401 1.00 98.56 171 LEU A O 1
ATOM 1317 N N . VAL A 1 172 ? -6.364 -2.745 4.119 1.00 97.25 172 VAL A N 1
ATOM 1318 C CA . VAL A 1 172 ? -7.367 -3.298 5.042 1.00 97.25 172 VAL A CA 1
ATOM 1319 C C . VAL A 1 172 ? -6.700 -4.211 6.067 1.00 97.25 172 VAL A C 1
ATOM 1321 O O . VAL A 1 172 ? -5.677 -4.842 5.756 1.00 97.25 172 VAL A O 1
ATOM 1324 N N . PRO A 1 173 ? -7.253 -4.327 7.285 1.00 96.38 173 PRO A N 1
ATOM 1325 C CA . PRO A 1 173 ? -6.753 -5.260 8.272 1.00 96.38 173 PRO A CA 1
ATOM 1326 C C . PRO A 1 173 ? -7.187 -6.678 7.887 1.00 96.38 173 PRO A C 1
ATOM 1328 O O . PRO A 1 173 ? -8.364 -6.969 7.683 1.00 96.38 173 PRO A O 1
ATOM 1331 N N . VAL A 1 174 ? -6.227 -7.593 7.805 1.00 95.81 174 VAL A N 1
ATOM 1332 C CA . VAL A 1 174 ? -6.463 -9.008 7.506 1.00 95.81 174 VAL A CA 1
ATOM 1333 C C . VAL A 1 174 ? -6.029 -9.849 8.697 1.00 95.81 174 VAL A C 1
ATOM 1335 O O . VAL A 1 174 ? -4.876 -9.794 9.125 1.00 95.81 174 VAL A O 1
ATOM 1338 N N . GLY A 1 175 ? -6.953 -10.650 9.224 1.00 92.44 175 GLY A N 1
ATOM 1339 C CA . GLY A 1 175 ? -6.771 -11.417 10.457 1.00 92.44 175 GLY A CA 1
ATOM 1340 C C . GLY A 1 175 ? -7.604 -10.849 11.607 1.00 92.44 175 GLY A C 1
ATOM 1341 O O . GLY A 1 175 ? -8.571 -10.128 11.380 1.00 92.44 175 GLY A O 1
ATOM 1342 N N . LYS A 1 176 ? -7.265 -11.213 12.849 1.00 86.44 176 LYS A N 1
ATOM 1343 C CA . LYS A 1 176 ? -7.999 -10.790 14.055 1.00 86.44 176 LYS A CA 1
ATOM 1344 C C . LYS A 1 176 ? -7.045 -10.388 15.179 1.00 86.44 176 LYS A C 1
ATOM 1346 O O . LYS A 1 176 ? -5.983 -10.995 15.343 1.00 86.44 176 LYS A O 1
ATOM 1351 N N . GLY A 1 177 ? -7.468 -9.408 15.979 1.00 82.56 177 GLY A N 1
ATOM 1352 C CA . GLY A 1 177 ? -6.751 -8.936 17.167 1.00 82.56 177 GLY A CA 1
ATOM 1353 C C . GLY A 1 177 ? -5.319 -8.491 16.862 1.00 82.56 177 GLY A C 1
ATOM 1354 O O . GLY A 1 177 ? -5.034 -7.983 15.782 1.00 82.56 177 GLY A O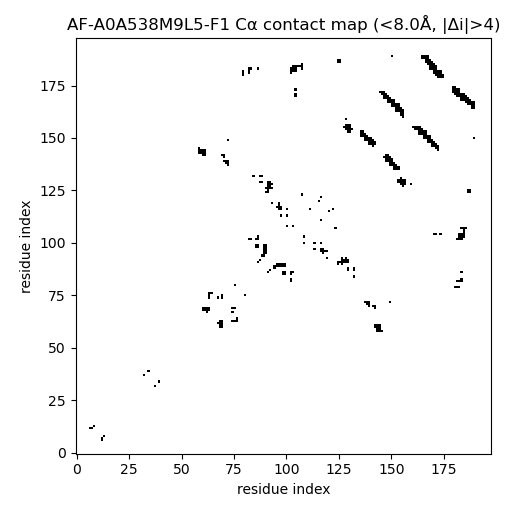 1
ATOM 1355 N N . ALA A 1 178 ? -4.395 -8.755 17.788 1.00 78.38 178 ALA A N 1
ATOM 1356 C CA . ALA A 1 178 ? -2.982 -8.381 17.665 1.00 78.38 178 ALA A CA 1
ATOM 1357 C C . ALA A 1 178 ? -2.236 -9.040 16.484 1.00 78.38 178 ALA A C 1
ATOM 1359 O O . ALA A 1 178 ? -1.118 -8.649 16.166 1.00 78.38 178 ALA A O 1
ATOM 1360 N N . LYS A 1 179 ? -2.829 -10.053 15.833 1.00 84.62 179 LYS A N 1
ATOM 1361 C CA . LYS A 1 179 ? -2.253 -10.722 14.654 1.00 84.62 179 LYS A CA 1
ATOM 1362 C C . LYS A 1 179 ? -2.747 -10.133 13.330 1.00 84.62 179 LYS A C 1
ATOM 1364 O O . LYS A 1 179 ? -2.328 -10.615 12.277 1.00 84.62 179 LYS A O 1
ATOM 1369 N N . ALA A 1 180 ? -3.658 -9.159 13.366 1.00 90.69 180 ALA A N 1
ATOM 1370 C CA . ALA A 1 180 ? -4.135 -8.499 12.161 1.00 90.69 180 ALA A CA 1
ATOM 1371 C C . ALA A 1 180 ? -2.973 -7.795 11.444 1.00 90.69 180 ALA A C 1
ATOM 1373 O O . ALA A 1 180 ? -2.138 -7.143 12.070 1.00 90.69 180 ALA A O 1
ATOM 1374 N N . LYS A 1 181 ? -2.913 -7.946 10.121 1.00 95.38 181 LYS A N 1
ATOM 1375 C CA . LYS A 1 181 ? -1.917 -7.298 9.265 1.00 95.38 181 LYS A CA 1
ATOM 1376 C C . LYS A 1 181 ? -2.618 -6.348 8.313 1.00 95.38 181 LYS A C 1
ATOM 1378 O O . LYS A 1 181 ? -3.559 -6.750 7.641 1.00 95.38 181 LYS A O 1
ATOM 1383 N N . TRP A 1 182 ? -2.115 -5.128 8.210 1.00 97.69 182 TRP A N 1
ATOM 1384 C CA . TRP A 1 182 ? -2.545 -4.182 7.187 1.00 97.69 182 TRP A CA 1
ATOM 1385 C C . TRP A 1 182 ? -1.956 -4.578 5.840 1.00 97.69 182 TRP A C 1
ATOM 1387 O O . TRP A 1 182 ? -0.734 -4.544 5.662 1.00 97.69 182 TRP A O 1
ATOM 1397 N N . LEU A 1 183 ? -2.815 -5.001 4.916 1.00 98.44 183 LEU A N 1
ATOM 1398 C CA . LEU A 1 183 ? -2.426 -5.471 3.589 1.00 98.44 183 LEU A CA 1
ATOM 1399 C C . LEU A 1 183 ? -3.084 -4.613 2.513 1.00 98.44 183 LEU A C 1
ATOM 1401 O O . LEU A 1 183 ? -4.234 -4.210 2.660 1.00 98.44 183 LEU A O 1
ATOM 1405 N N . VAL A 1 184 ? -2.362 -4.380 1.420 1.00 98.44 184 VAL A N 1
ATOM 1406 C CA . VAL A 1 184 ? -2.819 -3.535 0.313 1.00 98.44 184 VAL A CA 1
ATOM 1407 C C . VAL A 1 184 ? -4.009 -4.184 -0.389 1.00 98.44 184 VAL A C 1
ATOM 1409 O O . VAL A 1 184 ? -3.882 -5.305 -0.888 1.00 98.44 184 VAL A O 1
ATOM 1412 N N . ASN A 1 185 ? -5.150 -3.499 -0.446 1.00 97.75 185 ASN A N 1
ATOM 1413 C CA . ASN A 1 185 ? -6.356 -3.961 -1.145 1.00 97.75 185 ASN A CA 1
ATOM 1414 C C . ASN A 1 185 ? -6.729 -3.118 -2.366 1.00 97.75 185 ASN A C 1
ATOM 1416 O O . ASN A 1 185 ? -7.562 -3.555 -3.156 1.00 97.75 185 ASN A O 1
ATOM 1420 N N . TYR A 1 186 ? -6.141 -1.933 -2.516 1.00 96.62 186 TYR A N 1
ATOM 1421 C CA . TYR A 1 186 ? -6.509 -0.989 -3.562 1.00 96.62 186 TYR A CA 1
ATOM 1422 C C . TYR A 1 186 ? -5.279 -0.235 -4.065 1.00 96.62 186 TYR A C 1
ATOM 1424 O O . TYR A 1 186 ? -4.434 0.175 -3.270 1.00 96.62 186 TYR A O 1
ATOM 1432 N N . PHE A 1 187 ? -5.172 -0.079 -5.385 1.00 96.44 187 PHE A N 1
ATOM 1433 C CA . PHE A 1 187 ? -4.134 0.726 -6.023 1.00 96.44 187 PHE A CA 1
ATOM 1434 C C . PHE A 1 187 ? -4.589 1.200 -7.403 1.00 96.44 187 PHE A C 1
ATOM 1436 O O . PHE A 1 187 ? -4.596 0.424 -8.367 1.00 96.44 187 PHE A O 1
ATOM 1443 N N . MET A 1 188 ? -4.957 2.473 -7.511 1.00 93.75 188 MET A N 1
ATOM 1444 C CA . MET A 1 188 ? -5.399 3.080 -8.768 1.00 93.75 188 MET A CA 1
ATOM 1445 C C . MET A 1 188 ? -4.891 4.516 -8.906 1.00 93.75 188 MET A C 1
ATOM 1447 O O . MET A 1 188 ? -4.649 5.170 -7.890 1.00 93.75 188 MET A O 1
ATOM 1451 N N . PRO A 1 189 ? -4.702 5.020 -10.141 1.00 91.81 189 PRO A N 1
ATOM 1452 C CA . PRO A 1 189 ? -4.436 6.436 -10.356 1.00 91.81 189 PRO A CA 1
ATOM 1453 C C . PRO A 1 189 ? -5.539 7.273 -9.706 1.00 91.81 189 PRO A C 1
ATOM 1455 O O . PRO A 1 189 ? -6.721 6.959 -9.863 1.00 91.81 189 PRO A O 1
ATOM 1458 N N . ARG A 1 190 ? -5.166 8.342 -8.998 1.00 84.25 190 ARG A N 1
ATOM 1459 C CA . ARG A 1 190 ? -6.147 9.314 -8.522 1.00 84.25 190 ARG A CA 1
ATOM 1460 C C . ARG A 1 190 ? -6.741 9.991 -9.752 1.00 84.25 190 ARG A C 1
ATOM 1462 O O . ARG A 1 190 ? -6.025 10.649 -10.506 1.00 84.25 190 ARG A O 1
ATOM 1469 N N . TRP A 1 191 ? -8.037 9.809 -9.976 1.00 69.75 191 TRP A N 1
ATOM 1470 C CA . TRP A 1 191 ? -8.733 10.558 -11.008 1.00 69.75 191 TRP A CA 1
ATOM 1471 C C . TRP A 1 191 ? -9.054 11.952 -10.478 1.00 69.75 191 TRP A C 1
ATOM 1473 O O . TRP A 1 191 ? -9.750 12.096 -9.473 1.00 69.75 191 TRP A O 1
ATOM 1483 N N . THR A 1 192 ? -8.556 12.972 -11.169 1.00 58.62 192 THR A N 1
ATOM 1484 C CA . THR A 1 192 ? -8.979 14.355 -10.964 1.00 58.62 192 THR A CA 1
ATOM 1485 C C . THR A 1 192 ? -9.747 14.767 -12.219 1.00 58.62 192 THR A C 1
ATOM 1487 O O . THR A 1 192 ? -9.129 14.819 -13.288 1.00 58.62 192 THR A O 1
ATOM 1490 N N . PRO A 1 193 ? -11.069 15.014 -12.148 1.00 53.78 193 PRO A N 1
ATOM 1491 C CA . PRO A 1 193 ? -11.806 15.524 -13.295 1.00 53.78 193 PRO A CA 1
ATOM 1492 C C . PRO A 1 193 ? -11.143 16.809 -13.796 1.00 53.78 193 PRO A C 1
ATOM 1494 O O . PRO A 1 193 ? -10.741 17.635 -12.970 1.00 53.78 193 PRO A O 1
ATOM 1497 N N . PRO A 1 194 ? -11.031 17.019 -15.119 1.00 55.69 194 PRO A N 1
ATOM 1498 C CA . PRO A 1 194 ? -10.636 18.320 -15.629 1.00 55.69 194 PRO A CA 1
ATOM 1499 C C . PRO A 1 194 ? -11.655 19.358 -15.147 1.00 55.69 194 PRO A C 1
ATOM 1501 O O . PRO A 1 194 ? -12.855 19.210 -15.374 1.00 55.69 194 PRO A O 1
ATOM 1504 N N . ILE A 1 195 ? -11.175 20.394 -14.458 1.00 62.34 195 ILE A N 1
ATOM 1505 C CA . ILE A 1 195 ? -12.001 21.556 -14.134 1.00 62.34 195 ILE A CA 1
ATOM 1506 C C . ILE A 1 195 ? -12.278 22.257 -15.470 1.00 62.34 195 ILE A C 1
ATOM 1508 O O . ILE A 1 195 ? -11.311 22.567 -16.173 1.00 62.34 195 ILE A O 1
ATOM 1512 N N . PRO A 1 196 ? -13.549 22.476 -15.859 1.00 60.59 196 PRO A N 1
ATOM 1513 C CA . PRO A 1 196 ? -13.864 23.239 -17.056 1.00 60.59 196 PRO A CA 1
ATOM 1514 C C . PRO A 1 196 ? -13.160 24.592 -16.988 1.00 60.59 196 PRO A C 1
ATOM 1516 O O . PRO A 1 196 ? -13.322 25.338 -16.023 1.00 60.59 196 PRO A O 1
ATOM 1519 N N . VAL A 1 197 ? -12.342 24.881 -17.994 1.00 66.31 197 VAL A N 1
ATOM 1520 C CA . VAL A 1 197 ? -11.830 26.230 -18.205 1.00 66.31 197 VAL A CA 1
ATOM 1521 C C . VAL A 1 197 ? -12.969 27.020 -18.845 1.00 66.31 197 VAL A C 1
ATOM 1523 O O . VAL A 1 197 ? -13.405 26.683 -19.944 1.00 66.31 197 VAL A O 1
ATOM 1526 N N . ASN A 1 198 ? -13.517 27.980 -18.100 1.00 55.88 198 ASN A N 1
ATOM 1527 C CA . ASN A 1 198 ? -14.450 28.973 -18.636 1.00 55.88 198 ASN A CA 1
ATOM 1528 C C . ASN A 1 198 ? -13.685 30.031 -19.429 1.00 55.88 198 ASN A C 1
ATOM 1530 O O . ASN A 1 198 ? -12.578 30.403 -18.972 1.00 55.88 198 ASN A O 1
#

Radius of gyration: 30.35 Å; Cα contacts (8 Å, |Δi|>4): 256; chains: 1; bounding box: 74×61×76 Å

Solvent-accessible surface area (backbone atoms only — not comparable to full-atom values): 11696 Å² total; per-residue (Å²): 132,69,72,73,63,62,64,76,70,36,74,66,52,54,50,50,52,50,52,52,50,52,50,53,50,50,53,51,49,50,54,48,49,52,54,66,74,44,67,88,62,89,62,74,87,62,72,59,94,86,69,71,84,78,73,75,80,85,71,45,78,21,56,28,95,84,68,47,72,42,76,45,57,83,52,47,43,69,69,47,56,49,30,52,50,44,36,55,60,8,45,29,46,68,35,72,31,58,70,21,65,81,27,43,26,70,80,59,42,63,98,55,50,72,68,56,52,48,69,54,84,75,64,94,55,63,76,47,60,58,57,57,79,91,75,50,54,69,44,49,78,44,44,35,67,60,38,37,35,31,38,37,49,42,44,42,45,77,93,69,75,54,74,69,46,50,26,39,39,29,28,31,64,48,76,61,77,96,69,40,39,62,14,38,60,44,61,46,71,59,84,72,79,82,76,81,84,127

pLDDT: mean 83.3, std 16.28, range [39.91, 98.56]

Nearest PDB structures (foldseek):
  3fsd-assembly1_A-2  TM=4.321E-01  e=2.667E+00  Rhodospirillum rubrum ATCC 11170
  7pkw-assembly1_A  TM=5.784E-01  e=6.171E+00  Streptococcus thermophilus
  1gyb-assembly2_C  TM=3.215E-01  e=5.616E-01  Saccharomyces cerevisiae

Secondary structure (DSSP, 8-state):
--HHHHHTT-HHHHHHHHHHHHHHHHHHHHHHHHHHHS----S--SPPTT----PPPPP-B-B-TTSPBP-SGGGS-HHHHHHHHHHHHTTTTTSSGGGGGGTB-TTTTTT--HHHHHHTTT-SS-----S-GGG-EEEEEEEBSS-EEEEEEE---GGG-PPPEEEEEEEEEESSGGG-EEEEEEEEEPP-PPPP--

Foldseek 3Di:
DDPVVVVCPDPVNVVVVVVVVVVVVVVVVVVVCCPVVVPPPPPPPPDDVVDDDPDPPDKAFDAAPVRDRDDWPVRHDPQLVVLVLQCCVDLQQPHQQLSNVVFADVLQCVPHDSVNRNVPPDGPAHHDNADDSVPWDKGWPGGILFKTKIKIFGDHPVVVVDDTFIKIWMWGFDDDDPPTDTHTHDIDTDDDPPDDDD

Sequence (198 aa):
MNSIQTALSSARFNRIMLGLGVLVLAAGALTLILKIAGGNDNTDVNPSPGFVPTLPQKTTPLKNSQGITVRTFEQLDPQVKSNIRTFLATVVPRRNIGRSWAVVAPSVKAGYTYKKWTHADALPVNYYPVDNVDRINYYLDEATSNEILIEVGLSAPAKYAMRPTTFQLGLVPVGKGAKAKWLVNYFMPRWTPPIPVN